Protein AF-0000000081752070 (afdb_homodimer)

Secondary structure (DSSP, 8-state):
---SEEEEEESSSSTTS-EEEEEEEETTTEEEEEEEETTEE---EEE------TTS---EEEEE-SSEEEEEETTEEEEEEE-SS-GGG--EEEEEESS---EEEE-/---SEEEEEESSSSTTS-EEEEEEEETTTEEEEEEEETTEE---EEE------TTS---EEEEE-SSEEEEEETTEEEEEEE-SS-GGG--EEEEEESS---EEEE-

InterPro domains:
  IPR001079 Galectin, carbohydrate recognition domain [PF00337] (4-105)
  IPR001079 Galectin, carbohydrate recognition domain [PS51304] (1-107)
  IPR001079 Galectin, carbohydrate recognition domain [SM00276] (3-107)
  IPR001079 Galectin, carbohydrate recognition domain [SM00908] (1-106)
  IPR001079 Galectin, carbohydrate recognition domain [cd00070] (1-104)
  IPR013320 Concanavalin A-like lectin/glucanase domain superfamily [SSF49899] (2-105)
  IPR044156 Galectin-like [PTHR11346] (6-105)

Organism: Castor canadensis (NCBI:txid51338)

Nearest PDB structures (foldseek):
  6a1y-assembly1_A-2  TM=9.632E-01  e=2.649E-11  Homo sapiens
  5xrm-assembly1_A-2  TM=9.619E-01  e=2.793E-11  Homo sapiens
  5xri-assembly1_A-2  TM=9.613E-01  e=2.793E-11  Homo sapiens
  6ljp-assembly1_A  TM=9.722E-01  e=4.498E-11  Homo sapiens
  6glx-assembly1_A  TM=9.547E-01  e=2.945E-11  Homo sapiens

Foldseek 3Di:
DDFQKWKFFALDPDPQGWTQWIWTHDAQAKIWIWTGDPNRTDDIDIDRPHPDDPPDDKDWDWDDDPFWIWIAIRNHTDDIGGGPDGSVSGDDMDMDGPDDDPDDDDD/DDFQKWKFFFLDPDPQGWTQWIWTDDAQAKIKIWTGDPNRTDDIDIDRPHPDDPPDDKDWDWDDDPFWIWIAIRNHTDDIGGGPDGSVSGDDMDMDGPDDDPDDDDD

Structure (mmCIF, N/CA/C/O backbone):
data_AF-0000000081752070-model_v1
#
loop_
_entity.id
_entity.type
_entity.pdbx_description
1 polymer Galectin
#
loop_
_atom_site.group_PDB
_atom_site.id
_atom_site.type_symbol
_atom_site.label_atom_id
_atom_site.label_alt_id
_atom_site.label_comp_id
_atom_site.label_asym_id
_atom_site.label_entity_id
_atom_site.label_seq_id
_atom_site.pdbx_PDB_ins_code
_atom_site.Cartn_x
_atom_site.Cartn_y
_atom_site.Cartn_z
_atom_site.occupancy
_atom_site.B_iso_or_equiv
_atom_site.auth_seq_id
_atom_site.auth_comp_id
_atom_site.auth_asym_id
_atom_site.auth_atom_id
_atom_site.pdbx_PDB_model_num
ATOM 1 N N . ASN A 1 1 ? -16.672 8.711 14.359 1 64.62 1 ASN A N 1
ATOM 2 C CA . ASN A 1 1 ? -16.75 8.305 12.961 1 64.62 1 ASN A CA 1
ATOM 3 C C . ASN A 1 1 ? -15.43 7.711 12.477 1 64.62 1 ASN A C 1
ATOM 5 O O . ASN A 1 1 ? -14.352 8.242 12.773 1 64.62 1 ASN A O 1
ATOM 9 N N . ASP A 1 2 ? -15.477 6.457 12.07 1 82.44 2 ASP A N 1
ATOM 10 C CA . ASP A 1 2 ? -14.312 5.691 11.648 1 82.44 2 ASP A CA 1
ATOM 11 C C . ASP A 1 2 ? -13.719 6.25 10.359 1 82.44 2 ASP A C 1
ATOM 13 O O . ASP A 1 2 ? -14.445 6.801 9.523 1 82.44 2 ASP A O 1
ATOM 17 N N . PRO A 1 3 ? -12.422 6.332 10.273 1 87.38 3 PRO A N 1
ATOM 18 C CA . PRO A 1 3 ? -11.805 6.801 9.031 1 87.38 3 PRO A CA 1
ATOM 19 C C . PRO A 1 3 ? -12.133 5.906 7.836 1 87.38 3 PRO A C 1
ATOM 21 O O . PRO A 1 3 ? -12.352 4.703 8.008 1 87.38 3 PRO A O 1
ATOM 24 N N . GLU A 1 4 ? -12.289 6.547 6.668 1 88.38 4 GLU A N 1
ATOM 25 C CA . GLU A 1 4 ? -12.531 5.781 5.449 1 88.38 4 GLU A CA 1
ATOM 26 C C . GLU A 1 4 ? -11.227 5.32 4.816 1 88.38 4 GLU A C 1
ATOM 28 O O . GLU A 1 4 ? -11.203 4.359 4.047 1 88.38 4 GLU A O 1
ATOM 33 N N . LEU A 1 5 ? -10.148 5.984 5.242 1 91.69 5 LEU A N 1
ATOM 34 C CA . LEU A 1 5 ? -8.844 5.656 4.676 1 91.69 5 LEU A CA 1
ATOM 35 C C . LEU A 1 5 ? -7.723 5.996 5.652 1 91.69 5 LEU A C 1
ATOM 37 O O . LEU A 1 5 ? -7.75 7.047 6.293 1 91.69 5 LEU A O 1
ATOM 41 N N . GLN A 1 6 ? -6.75 5.113 5.738 1 93.69 6 GLN A N 1
ATOM 42 C CA . GLN A 1 6 ? -5.555 5.355 6.543 1 93.69 6 GLN A CA 1
ATOM 43 C C . GLN A 1 6 ? -4.312 4.777 5.871 1 93.69 6 GLN A C 1
ATOM 45 O O . GLN A 1 6 ? -4.344 3.66 5.352 1 93.69 6 GLN A O 1
ATOM 50 N N . VAL A 1 7 ? -3.303 5.551 5.785 1 94.5 7 VAL A N 1
ATOM 51 C CA . VAL A 1 7 ? -2.016 5.109 5.262 1 94.5 7 VAL A CA 1
ATOM 52 C C . VAL A 1 7 ? -0.923 5.348 6.305 1 94.5 7 VAL A C 1
ATOM 54 O O . VAL A 1 7 ? -0.758 6.469 6.793 1 94.5 7 VAL A O 1
ATOM 57 N N . ASP A 1 8 ? -0.178 4.25 6.605 1 95.25 8 ASP A N 1
ATOM 58 C CA . ASP A 1 8 ? 0.9 4.375 7.582 1 95.25 8 ASP A CA 1
ATOM 59 C C . ASP A 1 8 ? 2.236 3.938 6.98 1 95.25 8 ASP A C 1
ATOM 61 O O . ASP A 1 8 ? 2.336 2.857 6.395 1 95.25 8 ASP A O 1
ATOM 65 N N . PHE A 1 9 ? 3.232 4.812 7.078 1 95.44 9 PHE A N 1
ATOM 66 C CA . PHE A 1 9 ? 4.609 4.48 6.73 1 95.44 9 PHE A CA 1
ATOM 67 C C . PHE A 1 9 ? 5.395 4.062 7.965 1 95.44 9 PHE A C 1
ATOM 69 O O . PHE A 1 9 ? 5.859 4.91 8.734 1 95.44 9 PHE A O 1
ATOM 76 N N . HIS A 1 10 ? 5.625 2.768 8.094 1 95 10 HIS A N 1
ATOM 77 C CA . HIS A 1 10 ? 6.277 2.203 9.266 1 95 10 HIS A CA 1
ATOM 78 C C . HIS A 1 10 ? 7.789 2.111 9.07 1 95 10 HIS A C 1
ATOM 80 O O . HIS A 1 10 ? 8.258 1.772 7.98 1 95 10 HIS A O 1
ATOM 86 N N . ILE A 1 11 ? 8.562 2.303 10.172 1 93.69 11 ILE A N 1
ATOM 87 C CA . ILE A 1 11 ? 10.016 2.301 10.062 1 93.69 11 ILE A CA 1
ATOM 88 C C . ILE A 1 11 ? 10.539 0.875 10.219 1 93.69 11 ILE A C 1
ATOM 90 O O . ILE A 1 11 ? 11.742 0.63 10.078 1 93.69 11 ILE A O 1
ATOM 94 N N . SER A 1 12 ? 9.648 -0.084 10.523 1 89.81 12 SER A N 1
ATOM 95 C CA . SER A 1 12 ? 9.922 -1.518 10.531 1 89.81 12 SER A CA 1
ATOM 96 C C . SER A 1 12 ? 8.711 -2.314 10.055 1 89.81 12 SER A C 1
ATOM 98 O O . SER A 1 12 ? 7.613 -1.77 9.938 1 89.81 12 SER A O 1
ATOM 100 N N . PRO A 1 13 ? 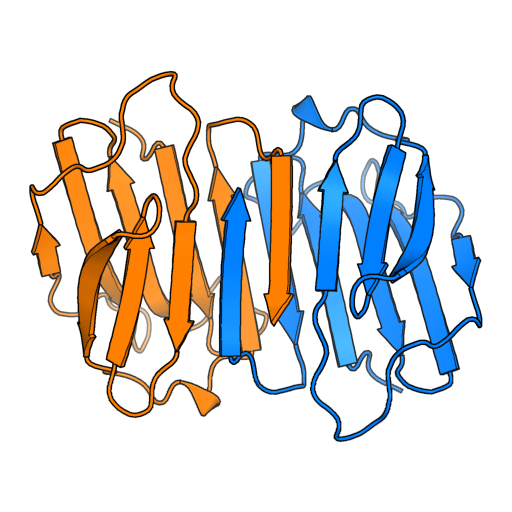8.883 -3.572 9.75 1 85.69 13 PRO A N 1
ATOM 101 C CA . PRO A 1 13 ? 7.762 -4.395 9.289 1 85.69 13 PRO A CA 1
ATOM 102 C C . PRO A 1 13 ? 6.758 -4.695 10.398 1 85.69 13 PRO A C 1
ATOM 104 O O . PRO A 1 13 ? 5.727 -5.324 10.148 1 85.69 13 PRO A O 1
ATOM 107 N N . ASP A 1 14 ? 7 -4.156 11.562 1 86.31 14 ASP A N 1
ATOM 108 C CA . ASP A 1 14 ? 6.109 -4.34 12.703 1 86.31 14 ASP A CA 1
ATOM 109 C C . ASP A 1 14 ? 5.082 -3.215 12.789 1 86.31 14 ASP A C 1
ATOM 111 O O . ASP A 1 14 ? 5.438 -2.035 12.742 1 86.31 14 ASP A O 1
ATOM 115 N N . GLU A 1 15 ? 3.805 -3.605 12.906 1 83.44 15 GLU A N 1
ATOM 116 C CA . GLU A 1 15 ? 2.738 -2.609 12.961 1 83.44 15 GLU A CA 1
ATOM 117 C C . GLU A 1 15 ? 2.848 -1.75 14.211 1 83.44 15 GLU A C 1
ATOM 119 O O . GLU A 1 15 ? 2.27 -0.664 14.281 1 83.44 15 GLU A O 1
ATOM 124 N N . LYS A 1 16 ? 3.562 -2.26 15.172 1 88.38 16 LYS A N 1
ATOM 125 C CA . LYS A 1 16 ? 3.705 -1.519 16.422 1 88.38 16 LYS A CA 1
ATOM 126 C C . LYS A 1 16 ? 4.887 -0.553 16.359 1 88.38 16 LYS A C 1
ATOM 128 O O . LYS A 1 16 ? 5.117 0.219 17.297 1 88.38 16 LYS A O 1
ATOM 133 N N . SER A 1 17 ? 5.535 -0.635 15.234 1 92.88 17 SER A N 1
ATOM 134 C CA . SER A 1 17 ? 6.715 0.213 15.102 1 92.88 17 SER A CA 1
ATOM 135 C C . SER A 1 17 ? 6.328 1.685 14.992 1 92.88 17 SER A C 1
ATOM 137 O O . SER A 1 17 ? 5.145 2.016 14.914 1 92.88 17 SER A O 1
ATOM 139 N N . ASP A 1 18 ? 7.348 2.518 15.109 1 96.88 18 ASP A N 1
ATOM 140 C CA . ASP A 1 18 ? 7.141 3.943 14.883 1 96.88 18 ASP A CA 1
ATOM 141 C C . ASP A 1 18 ? 6.637 4.203 13.461 1 96.88 18 ASP A C 1
ATOM 143 O O . ASP A 1 18 ? 6.867 3.396 12.555 1 96.88 18 ASP A O 1
ATOM 147 N N . ILE A 1 19 ? 5.848 5.254 13.344 1 97.62 19 ILE A N 1
ATOM 148 C CA . ILE A 1 19 ? 5.234 5.652 12.086 1 97.62 19 ILE A CA 1
ATOM 149 C C . ILE A 1 19 ? 5.801 7 11.641 1 97.62 19 ILE A C 1
ATOM 151 O O . ILE A 1 19 ? 5.625 8.008 12.328 1 97.62 19 ILE A O 1
ATOM 155 N N . ALA A 1 20 ? 6.508 7 10.508 1 97.12 20 ALA A N 1
ATOM 156 C CA . ALA A 1 20 ? 7.117 8.219 9.984 1 97.12 20 ALA A CA 1
ATOM 157 C C . ALA A 1 20 ? 6.059 9.172 9.43 1 97.12 20 ALA A C 1
ATOM 159 O O . ALA A 1 20 ? 6.156 10.391 9.602 1 97.12 20 ALA A O 1
ATOM 160 N N . PHE A 1 21 ? 5.059 8.602 8.836 1 97.69 21 PHE A N 1
ATOM 161 C CA . PHE A 1 21 ? 3.971 9.383 8.25 1 97.69 21 PHE A CA 1
ATOM 162 C C . PHE A 1 21 ? 2.643 8.648 8.398 1 97.69 21 PHE A C 1
ATOM 164 O O . PHE A 1 21 ? 2.502 7.508 7.949 1 97.69 21 PHE A O 1
ATOM 171 N N . HIS A 1 22 ? 1.771 9.227 9.148 1 97.62 22 HIS A N 1
ATOM 172 C CA . HIS A 1 22 ? 0.398 8.781 9.359 1 97.62 22 HIS A CA 1
ATOM 173 C C . HIS A 1 22 ? -0.593 9.672 8.625 1 97.62 22 HIS A C 1
ATOM 175 O O . HIS A 1 22 ? -0.63 10.883 8.852 1 97.62 22 HIS A O 1
ATOM 181 N N . PHE A 1 23 ? -1.372 9.141 7.734 1 97.12 23 PHE A N 1
ATOM 182 C CA . PHE A 1 23 ? -2.352 9.859 6.926 1 97.12 23 PHE A CA 1
ATOM 183 C C . PHE A 1 23 ? -3.732 9.227 7.066 1 97.12 23 PHE A C 1
ATOM 185 O O . PHE A 1 23 ? -3.945 8.086 6.648 1 97.12 23 PHE A O 1
ATOM 192 N N . ARG A 1 24 ? -4.641 9.977 7.668 1 95.75 24 ARG A N 1
ATOM 193 C CA . ARG A 1 24 ? -5.988 9.484 7.926 1 95.75 24 ARG A CA 1
ATOM 194 C C . ARG A 1 24 ? -7.039 10.43 7.355 1 95.75 24 ARG A C 1
ATOM 196 O O . ARG A 1 24 ? -6.949 11.648 7.547 1 95.75 24 ARG A O 1
ATOM 203 N N . VAL A 1 25 ? -8.008 9.82 6.723 1 94.38 25 VAL A N 1
ATOM 204 C CA . VAL A 1 25 ? -9.023 10.625 6.051 1 94.38 25 VAL A CA 1
ATOM 205 C C . VAL A 1 25 ? -10.406 10.273 6.59 1 94.38 25 VAL A C 1
ATOM 207 O O . VAL A 1 25 ? -10.789 9.102 6.609 1 94.38 25 VAL A O 1
ATOM 210 N N . TYR A 1 26 ? -11.07 11.234 7.07 1 92.94 26 TYR A N 1
ATOM 211 C CA . TYR A 1 26 ? -12.508 11.195 7.352 1 92.94 26 TYR A CA 1
ATOM 212 C C . TYR A 1 26 ? -13.297 11.914 6.262 1 92.94 26 TYR A C 1
ATOM 214 O O . TYR A 1 26 ? -13.375 13.141 6.25 1 92.94 26 TYR A O 1
ATOM 222 N N . PHE A 1 27 ? -13.75 11.125 5.348 1 89.12 27 PHE A N 1
ATOM 223 C CA . PHE A 1 27 ? -14.383 11.703 4.168 1 89.12 27 PHE A CA 1
ATOM 224 C C . PHE A 1 27 ? -15.43 12.734 4.562 1 89.12 27 PHE A C 1
ATOM 226 O O . PHE A 1 27 ? -16.266 12.477 5.43 1 89.12 27 PHE A O 1
ATOM 233 N N . GLY A 1 28 ? -15.391 13.852 3.91 1 88 28 GLY A N 1
ATOM 234 C CA . GLY A 1 28 ? -16.344 14.938 4.125 1 88 28 GLY A CA 1
ATOM 235 C C . GLY A 1 28 ? -16.062 15.734 5.387 1 88 28 GLY A C 1
ATOM 236 O O . GLY A 1 28 ? -16.734 16.734 5.652 1 88 28 GLY A O 1
ATOM 237 N N . ARG A 1 29 ? -15.062 15.375 6.18 1 92.31 29 ARG A N 1
ATOM 238 C CA . ARG A 1 29 ? -14.859 16.031 7.465 1 92.31 29 ARG A CA 1
ATOM 239 C C . ARG A 1 29 ? -13.445 16.594 7.578 1 92.31 29 ARG A C 1
ATOM 241 O O . ARG A 1 29 ? -13.242 17.797 7.516 1 92.31 29 ARG A O 1
ATOM 248 N N . LEU A 1 30 ? -12.43 15.641 7.594 1 94.62 30 LEU A N 1
ATOM 249 C CA . LEU A 1 30 ? -11.078 16.188 7.766 1 94.62 30 LEU A CA 1
ATOM 250 C C . LEU A 1 30 ? -10.031 15.133 7.414 1 94.62 30 LEU A C 1
ATOM 252 O O . LEU A 1 30 ? -10.344 13.945 7.289 1 94.62 30 LEU A O 1
ATOM 256 N N . VAL A 1 31 ? -8.836 15.641 7.211 1 95.94 31 VAL A N 1
ATOM 257 C CA . VAL A 1 31 ? -7.629 14.836 7.059 1 95.94 31 VAL A CA 1
ATOM 258 C C . VAL A 1 31 ? -6.699 15.078 8.242 1 95.94 31 VAL A C 1
ATOM 260 O O . VAL A 1 31 ? -6.523 16.219 8.688 1 95.94 31 VAL A O 1
ATOM 263 N N . VAL A 1 32 ? -6.16 13.961 8.773 1 97.56 32 VAL A N 1
ATOM 264 C CA . VAL A 1 32 ? -5.234 14.047 9.891 1 97.56 32 VAL A CA 1
ATOM 265 C C . VAL A 1 32 ? -3.875 13.484 9.484 1 97.56 32 VAL A C 1
ATOM 267 O O . VAL A 1 32 ? -3.795 12.391 8.922 1 97.56 32 VAL A O 1
ATOM 270 N N . MET A 1 33 ? -2.807 14.273 9.672 1 98.25 33 MET A N 1
ATOM 271 C CA . MET A 1 33 ? -1.433 13.828 9.453 1 98.25 33 MET A CA 1
ATOM 272 C C . MET A 1 33 ? -0.618 13.93 10.742 1 98.25 33 MET A C 1
ATOM 274 O O . MET A 1 33 ? -0.798 14.859 11.523 1 98.25 33 MET A O 1
ATOM 278 N N . ASN A 1 34 ? 0.219 12.914 10.93 1 98.62 34 ASN A N 1
ATOM 279 C CA . ASN A 1 34 ? 0.992 12.891 12.164 1 98.62 34 ASN A CA 1
ATOM 280 C C . ASN A 1 34 ? 2.17 11.93 12.07 1 98.62 34 ASN A C 1
ATOM 282 O O . ASN A 1 34 ? 2.381 11.297 11.031 1 98.62 34 ASN A O 1
ATOM 286 N N . THR A 1 35 ? 3 11.898 13.047 1 98.31 35 THR A N 1
ATOM 287 C CA . THR A 1 35 ? 4.098 10.961 13.25 1 98.31 35 THR A CA 1
ATOM 288 C C . THR A 1 35 ? 4.012 10.305 14.625 1 98.31 35 THR A C 1
ATOM 290 O O . THR A 1 35 ? 3.65 10.961 15.602 1 98.31 35 THR A O 1
ATOM 293 N N . ARG A 1 36 ? 4.223 9.055 14.633 1 98.31 36 ARG A N 1
ATOM 294 C CA . ARG A 1 36 ? 4.336 8.359 15.914 1 98.31 36 ARG A CA 1
ATOM 295 C C . ARG A 1 36 ? 5.785 7.98 16.203 1 98.31 36 ARG A C 1
ATOM 297 O O . ARG A 1 36 ? 6.402 7.234 15.438 1 98.31 36 ARG A O 1
ATOM 304 N N . GLN A 1 37 ? 6.293 8.516 17.25 1 96.56 37 GLN A N 1
ATOM 305 C CA . GLN A 1 37 ? 7.668 8.25 17.672 1 96.56 37 GLN A CA 1
ATOM 306 C C . GLN A 1 37 ? 7.73 7.766 19.109 1 96.56 37 GLN A C 1
ATOM 308 O O . GLN A 1 37 ? 7.098 8.352 20 1 96.56 37 GLN A O 1
ATOM 313 N N . SER A 1 38 ? 8.508 6.645 19.25 1 95.44 38 SER A N 1
ATOM 314 C CA . SER A 1 38 ? 8.641 6.035 20.562 1 95.44 38 SER A CA 1
ATOM 315 C C . SER A 1 38 ? 7.281 5.754 21.188 1 95.44 38 SER A C 1
ATOM 317 O O . SER A 1 38 ? 7.051 6.078 22.359 1 95.44 38 SER A O 1
ATOM 319 N N . GLY A 1 39 ? 6.406 5.348 20.359 1 93.44 39 GLY A N 1
ATOM 320 C CA . GLY A 1 39 ? 5.082 4.938 20.797 1 93.44 39 GLY A CA 1
ATOM 321 C C . GLY A 1 39 ? 4.156 6.105 21.078 1 93.44 39 GLY A C 1
ATOM 322 O O . GLY A 1 39 ? 3.049 5.918 21.594 1 93.44 39 GLY A O 1
ATOM 323 N N . LYS A 1 40 ? 4.559 7.312 20.766 1 96.62 40 LYS A N 1
ATOM 324 C CA . LYS A 1 40 ? 3.75 8.492 21.062 1 96.62 40 LYS A CA 1
ATOM 325 C C . LYS A 1 40 ? 3.475 9.289 19.781 1 96.62 40 LYS A C 1
ATOM 327 O O . LYS A 1 40 ? 4.367 9.477 18.953 1 96.62 40 LYS A O 1
ATOM 332 N N . TRP A 1 41 ? 2.219 9.688 19.719 1 97.69 41 TRP A N 1
ATOM 333 C CA . TRP A 1 41 ? 1.867 10.594 18.625 1 97.69 41 TRP A CA 1
ATOM 334 C C . TRP A 1 41 ? 2.441 11.984 18.875 1 97.69 41 TRP A C 1
ATOM 336 O O . TRP A 1 41 ? 2.406 12.484 20.016 1 97.69 41 TRP A O 1
ATOM 346 N N . GLU A 1 42 ? 2.982 12.594 17.812 1 97.75 42 GLU A N 1
ATOM 347 C CA . GLU A 1 42 ? 3.545 13.938 17.90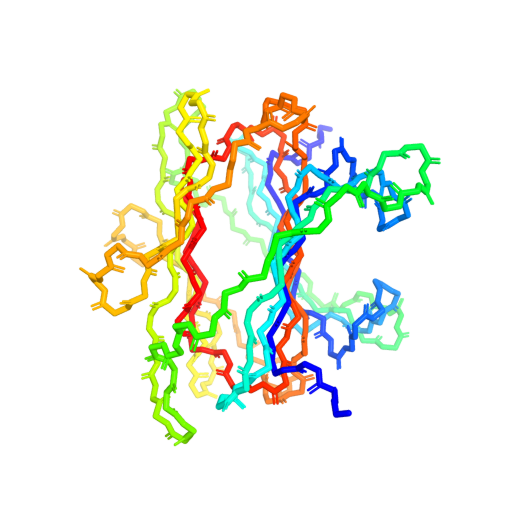6 1 97.75 42 GLU A CA 1
ATOM 348 C C . GLU A 1 42 ? 2.479 15 17.672 1 97.75 42 GLU A C 1
ATOM 350 O O . GLU A 1 42 ? 1.331 14.852 18.094 1 97.75 42 GLU A O 1
ATOM 355 N N . ASN A 1 43 ? 2.887 16.203 17.141 1 97.19 43 ASN A N 1
ATOM 356 C CA . ASN A 1 43 ? 1.908 17.234 16.844 1 97.19 43 ASN A CA 1
ATOM 357 C C . ASN A 1 43 ? 1.136 16.922 15.562 1 97.19 43 ASN A C 1
ATOM 359 O O . ASN A 1 43 ? 1.722 16.844 14.484 1 97.19 43 ASN A O 1
ATOM 363 N N . GLU A 1 44 ? -0.1 16.875 15.766 1 97.31 44 GLU A N 1
ATOM 364 C CA . GLU A 1 44 ? -0.975 16.531 14.648 1 97.31 44 GLU A CA 1
ATOM 365 C C . GLU A 1 44 ? -1.187 17.734 13.727 1 97.31 44 GLU A C 1
ATOM 367 O O . GLU A 1 44 ? -1.279 18.875 14.188 1 97.31 44 GLU A O 1
ATOM 372 N N . VAL A 1 45 ? -1.182 17.469 12.43 1 97.25 45 VAL A N 1
ATOM 373 C CA . VAL A 1 45 ? -1.579 18.438 11.414 1 97.25 45 VAL A CA 1
ATOM 374 C C . VAL A 1 45 ? -2.932 18.047 10.828 1 97.25 45 VAL A C 1
ATOM 376 O O . VAL A 1 45 ? -3.121 16.922 10.383 1 97.25 45 VAL A O 1
ATOM 379 N N . LYS A 1 46 ? -3.869 19.016 10.852 1 96.75 46 LYS A N 1
ATOM 380 C CA . LYS A 1 46 ? -5.203 18.734 10.328 1 96.75 46 LYS A CA 1
ATOM 381 C C . LYS A 1 46 ? -5.527 19.656 9.156 1 96.75 46 LYS A C 1
ATOM 383 O O . LYS A 1 46 ? -5.062 20.797 9.109 1 96.75 46 LYS A O 1
ATOM 388 N N . SER A 1 47 ? -6.172 19.125 8.234 1 95.81 47 SER A N 1
ATOM 389 C CA . SER A 1 47 ? -6.691 19.922 7.129 1 95.81 47 SER A CA 1
ATOM 390 C C . SER A 1 47 ? -8.164 19.609 6.867 1 95.81 47 SER A C 1
ATOM 392 O O . SER A 1 47 ? -8.562 18.453 6.875 1 95.81 47 SER A O 1
ATOM 394 N N . SER A 1 48 ? -8.938 20.672 6.551 1 91.38 48 SER A N 1
ATOM 395 C CA . SER A 1 48 ? -10.344 20.5 6.211 1 91.38 48 SER A CA 1
ATOM 396 C C . SER A 1 48 ? -10.555 20.547 4.699 1 91.38 48 SER A C 1
ATOM 398 O O . SER A 1 48 ? -11.672 20.375 4.219 1 91.38 48 SER A O 1
ATOM 400 N N . THR A 1 49 ? -9.461 20.719 3.994 1 90.44 49 THR A N 1
ATOM 401 C CA . THR A 1 49 ? -9.562 20.562 2.547 1 90.44 49 THR A CA 1
ATOM 402 C C . THR A 1 49 ? -9.875 19.109 2.18 1 90.44 49 THR A C 1
ATOM 404 O O . THR A 1 49 ? -9.094 18.203 2.467 1 90.44 49 THR A O 1
ATOM 407 N N . MET A 1 50 ? -11.07 18.891 1.658 1 89.44 50 MET A N 1
ATOM 408 C CA . MET A 1 50 ? -11.547 17.531 1.438 1 89.44 50 MET A CA 1
ATOM 409 C C . MET A 1 50 ? -11.789 17.266 -0.044 1 89.44 50 MET A C 1
ATOM 411 O O . MET A 1 50 ? -12.938 17.266 -0.498 1 89.44 50 MET A O 1
ATOM 415 N N . PRO A 1 51 ? -10.711 16.875 -0.743 1 90.69 51 PRO A N 1
ATOM 416 C CA . PRO A 1 51 ? -10.859 16.609 -2.176 1 90.69 51 PRO A CA 1
ATOM 417 C C . PRO A 1 51 ? -11.578 15.289 -2.459 1 90.69 51 PRO A C 1
ATOM 419 O O . PRO A 1 51 ? -11.797 14.938 -3.621 1 90.69 51 PRO A O 1
ATOM 422 N N . PHE A 1 52 ? -11.961 14.555 -1.428 1 86.81 52 PHE A N 1
ATOM 423 C CA . PHE A 1 52 ? -12.648 13.273 -1.544 1 86.81 52 PHE A CA 1
ATOM 424 C C . PHE A 1 52 ? -14.164 13.469 -1.574 1 86.81 52 PHE A C 1
ATOM 426 O O . PHE A 1 52 ? -14.695 14.305 -0.846 1 86.81 52 PHE A O 1
ATOM 433 N N . GLU A 1 53 ? -14.742 12.867 -2.566 1 82.12 53 GLU A N 1
ATOM 434 C CA . GLU A 1 53 ? -16.203 12.844 -2.631 1 82.12 53 GLU A CA 1
ATOM 435 C C . GLU A 1 53 ? -16.75 11.445 -2.348 1 82.12 53 GLU A C 1
ATOM 437 O O . GLU A 1 53 ? -16.312 10.469 -2.959 1 82.12 53 GLU A O 1
ATOM 442 N N . ASP A 1 54 ? -17.672 11.461 -1.426 1 76.38 54 ASP A N 1
ATOM 443 C CA . ASP A 1 54 ? -18.266 10.18 -1.052 1 76.38 54 ASP A CA 1
ATOM 444 C C . ASP A 1 54 ? -18.859 9.477 -2.268 1 76.38 54 ASP A C 1
ATOM 446 O O . ASP A 1 54 ? -19.547 10.102 -3.074 1 76.38 54 ASP A O 1
ATOM 450 N N . GLY A 1 55 ? -18.484 8.258 -2.41 1 75.62 55 GLY A N 1
ATOM 451 C CA . GLY A 1 55 ? -19.062 7.449 -3.471 1 75.62 55 GLY A CA 1
ATOM 452 C C . GLY A 1 55 ? -18.344 7.598 -4.797 1 75.62 55 GLY A C 1
ATOM 453 O O . GLY A 1 55 ? -18.672 6.918 -5.77 1 75.62 55 GLY A O 1
ATOM 454 N N . LYS A 1 56 ? -17.422 8.508 -4.891 1 83.44 56 LYS A N 1
ATOM 455 C CA . LYS A 1 56 ? -16.688 8.703 -6.137 1 83.44 56 LYS A CA 1
ATOM 456 C C . LYS A 1 56 ? -15.281 8.125 -6.047 1 83.44 56 LYS A C 1
ATOM 458 O O . LYS A 1 56 ? -14.656 8.164 -4.984 1 83.44 56 LYS A O 1
ATOM 463 N N . PRO A 1 57 ? -14.914 7.578 -7.148 1 83.88 57 PRO A N 1
ATOM 464 C CA . PRO A 1 57 ? -13.523 7.102 -7.164 1 83.88 57 PRO A CA 1
ATOM 465 C C . PRO A 1 57 ? -12.516 8.242 -7.055 1 83.88 57 PRO A C 1
ATOM 467 O O . PRO A 1 57 ? -12.836 9.391 -7.367 1 83.88 57 PRO A O 1
ATOM 470 N N . PHE A 1 58 ? -11.383 7.934 -6.523 1 86 58 PHE A N 1
ATOM 471 C CA . PHE A 1 58 ? -10.289 8.891 -6.438 1 86 58 PHE A CA 1
ATOM 472 C C . PHE A 1 58 ? -8.945 8.203 -6.633 1 86 58 PHE A C 1
ATOM 474 O O . PHE A 1 58 ? -8.844 6.98 -6.496 1 86 58 PHE A O 1
ATOM 481 N N . ASP A 1 59 ? -8.039 9.031 -6.984 1 87.31 59 ASP A N 1
ATOM 482 C CA . ASP A 1 59 ? -6.648 8.609 -7.07 1 87.31 59 ASP A CA 1
ATOM 483 C C . ASP A 1 59 ? -5.797 9.289 -6 1 87.31 59 ASP A C 1
ATOM 485 O O . ASP A 1 59 ? -5.844 10.516 -5.852 1 87.31 59 ASP A O 1
ATOM 489 N N . LEU A 1 60 ? -5.18 8.43 -5.184 1 90.88 60 LEU A N 1
ATOM 490 C CA . LEU A 1 60 ? -4.324 8.961 -4.129 1 90.88 60 LEU A CA 1
ATOM 491 C C . LEU A 1 60 ? -2.861 8.609 -4.387 1 90.88 60 LEU A C 1
ATOM 493 O O . LEU A 1 60 ? -2.529 7.445 -4.609 1 90.88 60 LEU A O 1
ATOM 497 N N . ARG A 1 61 ? -2.021 9.648 -4.414 1 91.94 61 ARG A N 1
ATOM 498 C CA . ARG A 1 61 ? -0.581 9.461 -4.562 1 91.94 61 ARG A CA 1
ATOM 499 C C . ARG A 1 61 ? 0.179 10.156 -3.436 1 91.94 61 ARG A C 1
ATOM 501 O O . ARG A 1 61 ? -0.092 11.32 -3.125 1 91.94 61 ARG A O 1
ATOM 508 N N . ILE A 1 62 ? 1.021 9.422 -2.818 1 94.38 62 ILE A N 1
ATOM 509 C CA . ILE A 1 62 ? 1.905 9.992 -1.812 1 94.38 62 ILE A CA 1
ATOM 510 C C . ILE A 1 62 ? 3.35 9.945 -2.305 1 94.38 62 ILE A C 1
ATOM 512 O O . ILE A 1 62 ? 3.906 8.867 -2.512 1 94.38 62 ILE A O 1
ATOM 516 N N . LEU A 1 63 ? 3.922 11.125 -2.508 1 92.81 63 LEU A N 1
ATOM 517 C CA . LEU A 1 63 ? 5.309 11.258 -2.941 1 92.81 63 LEU A CA 1
ATOM 518 C C . LEU A 1 63 ? 6.234 11.477 -1.749 1 92.81 63 LEU A C 1
ATOM 520 O O . LEU A 1 63 ? 5.949 12.312 -0.884 1 92.81 63 LEU A O 1
ATOM 524 N N . VAL A 1 64 ? 7.25 10.656 -1.711 1 92.94 64 VAL A N 1
ATOM 525 C CA . VAL A 1 64 ? 8.281 10.859 -0.7 1 92.94 64 VAL A CA 1
ATOM 526 C C . VAL A 1 64 ? 9.391 11.742 -1.266 1 92.94 64 VAL A C 1
ATOM 528 O O . VAL A 1 64 ? 10.266 11.266 -1.991 1 92.94 64 VAL A O 1
ATOM 531 N N . LEU A 1 65 ? 9.375 12.992 -0.927 1 92.62 65 LEU A N 1
ATOM 532 C CA . LEU A 1 65 ? 10.367 13.945 -1.414 1 92.62 65 LEU A CA 1
ATOM 533 C C . LEU A 1 65 ? 11.469 14.164 -0.382 1 92.62 65 LEU A C 1
ATOM 535 O O . LEU A 1 65 ? 11.445 13.555 0.689 1 92.62 65 LEU A O 1
ATOM 539 N N . HIS A 1 66 ? 12.453 14.906 -0.742 1 91.75 66 HIS A N 1
ATOM 540 C CA . HIS A 1 66 ? 13.617 15.109 0.117 1 91.75 66 HIS A CA 1
ATOM 541 C C . HIS A 1 66 ? 13.211 15.719 1.455 1 91.75 66 HIS A C 1
ATOM 543 O O . HIS A 1 66 ? 13.719 15.312 2.504 1 91.75 66 HIS A O 1
ATOM 549 N N . ASN A 1 67 ? 12.227 16.625 1.413 1 95.31 67 ASN A N 1
ATOM 550 C CA . ASN A 1 67 ? 11.945 17.375 2.635 1 95.31 67 ASN A CA 1
ATOM 551 C C . ASN A 1 67 ? 10.562 17.047 3.191 1 95.31 67 ASN A C 1
ATOM 553 O O . ASN A 1 67 ? 10.25 17.391 4.332 1 95.31 67 ASN A O 1
ATOM 557 N N . GLU A 1 68 ? 9.773 16.375 2.367 1 97 68 GLU A N 1
ATOM 558 C CA . GLU A 1 68 ? 8.391 16.219 2.803 1 97 68 GLU A CA 1
ATOM 559 C C . GLU A 1 68 ? 7.719 15.047 2.105 1 97 68 GLU A C 1
ATOM 561 O O . GLU A 1 68 ? 8.227 14.539 1.104 1 97 68 GLU A O 1
ATOM 566 N N . TYR A 1 69 ? 6.578 14.633 2.748 1 96.62 69 TYR A N 1
ATOM 567 C CA . TYR A 1 69 ? 5.562 13.891 2.016 1 96.62 69 TYR A CA 1
ATOM 568 C C . TYR A 1 69 ? 4.598 14.836 1.306 1 96.62 69 TYR A C 1
ATOM 570 O O . TYR A 1 69 ? 4.094 15.781 1.908 1 96.62 69 TYR A O 1
ATOM 578 N N . GLN A 1 70 ? 4.418 14.555 0.035 1 96.69 70 GLN A N 1
ATOM 579 C CA . GLN A 1 70 ? 3.4 15.281 -0.719 1 96.69 70 GLN A CA 1
ATOM 580 C C . GLN A 1 70 ? 2.234 14.367 -1.088 1 96.69 70 GLN A C 1
ATOM 582 O O . GLN A 1 70 ? 2.439 13.266 -1.603 1 96.69 70 GLN A O 1
ATOM 587 N N . VAL A 1 71 ? 1.001 14.867 -0.717 1 96.69 71 VAL A N 1
ATOM 588 C CA . VAL A 1 71 ? -0.191 14.078 -1.001 1 96.69 71 VAL A CA 1
ATOM 589 C C . VAL A 1 71 ? -0.954 14.688 -2.172 1 96.69 71 VAL A C 1
ATOM 591 O O . VAL A 1 71 ? -1.365 15.852 -2.113 1 96.69 71 VAL A O 1
ATOM 594 N N . ILE A 1 72 ? -1.071 13.883 -3.219 1 95.44 72 ILE A N 1
ATOM 595 C CA . ILE A 1 72 ? -1.769 14.289 -4.438 1 95.44 72 ILE A CA 1
ATOM 596 C C . ILE A 1 72 ? -3.062 13.484 -4.578 1 95.44 72 ILE A C 1
ATOM 598 O O . ILE A 1 72 ? -3.053 12.258 -4.492 1 95.44 72 ILE A O 1
ATOM 602 N N . VAL A 1 73 ? -4.18 14.211 -4.68 1 93.88 73 VAL A N 1
ATOM 603 C CA . VAL A 1 73 ? -5.477 13.57 -4.859 1 93.88 73 VAL A CA 1
ATOM 604 C C . VAL A 1 73 ? -6.105 14.031 -6.172 1 93.88 73 VAL A C 1
ATOM 606 O O . VAL A 1 73 ? -6.25 15.234 -6.41 1 93.88 73 VAL A O 1
ATOM 609 N N . ASN A 1 74 ? -6.422 13.07 -7.039 1 91.25 74 ASN A N 1
ATOM 610 C CA . ASN A 1 74 ? -6.992 13.375 -8.344 1 91.25 74 ASN A CA 1
ATOM 611 C C . ASN A 1 74 ? -6.133 14.375 -9.117 1 91.25 74 ASN A C 1
ATOM 613 O O . ASN A 1 74 ? -6.637 15.367 -9.633 1 91.25 74 ASN A O 1
ATOM 617 N N . ARG A 1 75 ? -4.863 14.203 -9.023 1 91 75 ARG A N 1
ATOM 618 C CA . ARG A 1 75 ? -3.865 14.938 -9.797 1 91 75 ARG A CA 1
ATOM 619 C C . ARG A 1 75 ? -3.697 16.359 -9.266 1 91 75 ARG A C 1
ATOM 621 O O . ARG A 1 75 ? -3.096 17.203 -9.93 1 91 75 ARG A O 1
ATOM 628 N N . GLN A 1 76 ? -4.176 16.578 -8.102 1 93.81 76 GLN A N 1
ATOM 629 C CA . GLN A 1 76 ? -4.004 17.891 -7.477 1 93.81 76 GLN A CA 1
ATOM 630 C C . GLN A 1 76 ? -3.193 17.781 -6.188 1 93.81 76 GLN A C 1
ATOM 632 O O . GLN A 1 76 ? -3.447 16.891 -5.363 1 93.81 76 GLN A O 1
ATOM 637 N N . TYR A 1 77 ? -2.236 18.719 -6.055 1 95.12 77 TYR A N 1
ATOM 638 C CA . TYR A 1 77 ? -1.481 18.828 -4.809 1 95.12 77 TYR A CA 1
ATOM 639 C C . TYR A 1 77 ? -2.379 19.281 -3.664 1 95.12 77 TYR A C 1
ATOM 641 O O . TYR A 1 77 ? -2.945 20.375 -3.705 1 95.12 77 TYR A O 1
ATOM 649 N N . CYS A 1 78 ? -2.502 18.453 -2.594 1 96.62 78 CYS A N 1
ATOM 650 C CA . CYS A 1 78 ? -3.5 18.75 -1.575 1 96.62 78 CYS A CA 1
ATOM 651 C C . CYS A 1 78 ? -2.842 18.969 -0.218 1 96.62 78 CYS A C 1
ATOM 653 O O . CYS A 1 78 ? -3.172 19.938 0.486 1 96.62 78 CYS A O 1
ATOM 655 N N . TYR A 1 79 ? -1.947 18 0.171 1 96.94 79 TYR A N 1
ATOM 656 C CA . TYR A 1 79 ? -1.369 18.109 1.507 1 96.94 79 TYR A CA 1
ATOM 657 C C . TYR A 1 79 ? 0.145 17.938 1.46 1 96.94 79 TYR A C 1
ATOM 659 O O . TYR A 1 79 ? 0.676 17.297 0.554 1 96.94 79 TYR A O 1
ATOM 6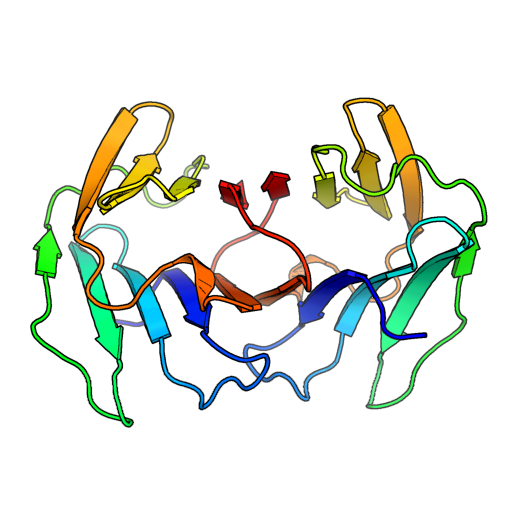67 N N . SER A 1 80 ? 0.757 18.547 2.379 1 96.75 80 SER A N 1
ATOM 668 C CA . SER A 1 80 ? 2.193 18.422 2.609 1 96.75 80 SER A CA 1
ATOM 669 C C . SER A 1 80 ? 2.496 18.156 4.082 1 96.75 80 SER A C 1
ATOM 671 O O . SER A 1 80 ? 1.841 18.719 4.965 1 96.75 80 SER A O 1
ATOM 673 N N . PHE A 1 81 ? 3.484 17.328 4.336 1 98.06 81 PHE A N 1
ATOM 674 C CA . PHE A 1 81 ? 3.885 16.984 5.695 1 98.06 81 PHE A CA 1
ATOM 675 C C . PHE A 1 81 ? 5.398 16.859 5.801 1 98.06 81 PHE A C 1
ATOM 677 O O . PHE A 1 81 ? 5.996 15.945 5.238 1 98.06 81 PHE A O 1
ATOM 684 N N . ALA A 1 82 ? 6.016 17.781 6.531 1 97.81 82 ALA A N 1
ATOM 685 C CA . ALA A 1 82 ? 7.469 17.75 6.691 1 97.81 82 ALA A CA 1
ATOM 686 C C . ALA A 1 82 ? 7.922 16.484 7.41 1 97.81 82 ALA A C 1
ATOM 688 O O . ALA A 1 82 ? 7.281 16.047 8.367 1 97.81 82 ALA A O 1
ATOM 689 N N . HIS A 1 83 ? 9.07 15.969 6.895 1 97.25 83 HIS A N 1
ATOM 690 C CA . HIS A 1 83 ? 9.586 14.773 7.547 1 97.25 83 HIS A CA 1
ATOM 691 C C . HIS A 1 83 ? 9.969 15.055 9 1 97.25 83 HIS A C 1
ATOM 693 O O . HIS A 1 83 ? 10.719 16 9.273 1 97.25 83 HIS A O 1
ATOM 699 N N . ARG A 1 84 ? 9.461 14.25 9.898 1 97.56 84 ARG A N 1
ATOM 700 C CA . ARG A 1 84 ? 9.891 14.289 11.297 1 97.56 84 ARG A CA 1
ATOM 701 C C . ARG A 1 84 ? 10.828 13.125 11.609 1 97.56 84 ARG A C 1
ATOM 703 O O . ARG A 1 84 ? 11.578 13.172 12.586 1 97.56 84 ARG A O 1
ATOM 710 N N . ILE A 1 85 ? 10.672 12.086 10.867 1 95.88 85 ILE A N 1
ATOM 711 C CA . ILE A 1 85 ? 11.57 10.938 10.812 1 95.88 85 ILE A CA 1
ATOM 712 C C . ILE A 1 85 ? 12.117 10.773 9.391 1 95.88 85 ILE A C 1
ATOM 714 O O . ILE A 1 85 ? 11.383 10.945 8.414 1 95.88 85 ILE A O 1
ATOM 718 N N . GLN A 1 86 ? 13.367 10.422 9.281 1 93.19 86 GLN A N 1
ATOM 719 C CA . GLN A 1 86 ? 13.953 10.242 7.961 1 93.19 86 GLN A CA 1
ATOM 720 C C . GLN A 1 86 ? 13.188 9.195 7.16 1 93.19 86 GLN A C 1
ATOM 722 O O . GLN A 1 86 ? 13 8.07 7.625 1 93.19 86 GLN A O 1
ATOM 727 N N . PRO A 1 87 ? 12.758 9.594 5.926 1 91.06 87 PRO A N 1
ATOM 728 C CA . PRO A 1 87 ? 11.961 8.656 5.129 1 91.06 87 PRO A CA 1
ATOM 729 C C . PRO A 1 87 ? 12.727 7.398 4.75 1 91.06 87 PRO A C 1
ATOM 731 O O . PRO A 1 87 ? 12.117 6.363 4.457 1 91.06 87 PRO A O 1
ATOM 734 N N . SER A 1 88 ? 14.078 7.441 4.742 1 88.5 88 SER A N 1
ATOM 735 C CA . SER A 1 88 ? 14.898 6.281 4.418 1 88.5 88 SER A CA 1
ATOM 736 C C . SER A 1 88 ? 14.734 5.176 5.453 1 88.5 88 SER A C 1
ATOM 738 O O . SER A 1 88 ? 15.133 4.031 5.219 1 88.5 88 SER A O 1
ATOM 740 N N . SER A 1 89 ? 14.125 5.543 6.594 1 90.12 89 SER A N 1
ATOM 741 C CA . SER A 1 89 ? 13.93 4.566 7.66 1 90.12 89 SER A CA 1
ATOM 742 C C . SER A 1 89 ? 12.672 3.736 7.422 1 90.12 89 SER A C 1
ATOM 744 O O . SER A 1 89 ? 12.453 2.725 8.094 1 90.12 89 SER A O 1
ATOM 746 N N . VAL A 1 90 ? 11.859 4.133 6.473 1 91.94 90 VAL A N 1
ATOM 747 C CA . VAL A 1 90 ? 10.578 3.477 6.246 1 91.94 90 VAL A CA 1
ATOM 748 C C . VAL A 1 90 ? 10.797 2.125 5.574 1 91.94 90 VAL A C 1
ATOM 750 O O . VAL A 1 90 ? 11.508 2.033 4.566 1 91.94 90 VAL A O 1
ATOM 753 N N . GLN A 1 91 ? 10.156 1.071 6.113 1 90.25 91 GLN A N 1
ATOM 754 C CA . GLN A 1 91 ? 10.352 -0.27 5.574 1 90.25 91 GLN A CA 1
ATOM 755 C C . GLN A 1 91 ? 9.023 -0.906 5.176 1 90.25 91 GLN A C 1
ATOM 757 O O . GLN A 1 91 ? 9 -1.899 4.449 1 90.25 91 GLN A O 1
ATOM 762 N N . MET A 1 92 ? 7.965 -0.269 5.703 1 91.69 92 MET A N 1
ATOM 763 C CA . MET A 1 92 ? 6.668 -0.882 5.426 1 91.69 92 MET A CA 1
ATOM 764 C C . MET A 1 92 ? 5.582 0.18 5.289 1 91.69 92 MET A C 1
ATOM 766 O O . MET A 1 92 ? 5.559 1.149 6.051 1 91.69 92 MET A O 1
ATOM 770 N N . VAL A 1 93 ? 4.723 0.008 4.273 1 92.69 93 VAL A N 1
ATOM 771 C CA . VAL A 1 93 ? 3.539 0.844 4.105 1 92.69 93 VAL A CA 1
ATOM 772 C C . VAL A 1 93 ? 2.281 0.008 4.32 1 92.69 93 VAL A C 1
ATOM 774 O O . VAL A 1 93 ? 2.174 -1.108 3.809 1 92.69 93 VAL A O 1
ATOM 777 N N . GLN A 1 94 ? 1.409 0.523 5.141 1 93.06 94 GLN A N 1
ATOM 778 C CA . GLN A 1 94 ? 0.113 -0.106 5.371 1 93.06 94 GLN A CA 1
ATOM 779 C C . GLN A 1 94 ? -1.027 0.804 4.922 1 93.06 94 GLN A C 1
ATOM 781 O O . GLN A 1 94 ? -1.044 1.992 5.25 1 93.06 94 GLN A O 1
ATOM 786 N N . VAL A 1 95 ? -1.943 0.26 4.152 1 92.19 95 VAL A N 1
ATOM 787 C CA . VAL A 1 95 ? -3.127 0.994 3.713 1 92.19 95 VAL A CA 1
ATOM 788 C C . VAL A 1 95 ? -4.387 0.277 4.191 1 92.19 95 VAL A C 1
ATOM 790 O O . VAL A 1 95 ? -4.602 -0.895 3.873 1 92.19 95 VAL A O 1
ATOM 793 N N . TRP A 1 96 ? -5.059 0.981 5.016 1 89.31 96 TRP A N 1
ATOM 794 C CA . TRP A 1 96 ? -6.367 0.494 5.43 1 89.31 96 TRP A CA 1
ATOM 795 C C . TRP A 1 96 ? -7.48 1.257 4.723 1 89.31 96 TRP A C 1
ATOM 797 O O . TRP A 1 96 ? -7.438 2.486 4.625 1 89.31 96 TRP A O 1
ATOM 807 N N . ARG A 1 97 ? -8.391 0.492 4.148 1 82.56 97 ARG A N 1
ATOM 808 C CA . ARG A 1 97 ? -9.523 1.131 3.479 1 82.56 97 ARG A CA 1
ATOM 809 C C . ARG A 1 97 ? -10.844 0.549 3.963 1 82.56 97 ARG A C 1
ATOM 811 O O . ARG A 1 97 ? -10.984 -0.669 4.086 1 82.56 97 ARG A O 1
ATOM 818 N N . ASP A 1 98 ? -11.711 1.417 4.184 1 77.62 98 ASP A N 1
ATOM 819 C CA . ASP A 1 98 ? -13.086 1.001 4.406 1 77.62 98 ASP A CA 1
ATOM 820 C C . ASP A 1 98 ? -13.883 1.002 3.102 1 77.62 98 ASP A C 1
ATOM 822 O O . ASP A 1 98 ? -15.039 0.577 3.07 1 77.62 98 ASP A O 1
ATOM 826 N N . ILE A 1 99 ? -13.125 1.386 1.995 1 70.19 99 ILE A N 1
ATOM 827 C CA . ILE A 1 99 ? -13.734 1.449 0.671 1 70.19 99 ILE A CA 1
ATOM 828 C C . ILE A 1 99 ? -13.031 0.466 -0.265 1 70.19 99 ILE A C 1
ATOM 830 O O . ILE A 1 99 ? -12.008 -0.117 0.091 1 70.19 99 ILE A O 1
ATOM 834 N N . ARG A 1 100 ? -13.633 0.343 -1.45 1 70.19 100 ARG A N 1
ATOM 835 C CA . ARG A 1 100 ? -13.125 -0.629 -2.414 1 70.19 100 ARG A CA 1
ATOM 836 C C . ARG A 1 100 ? -11.828 -0.146 -3.049 1 70.19 100 ARG A C 1
ATOM 838 O O . ARG A 1 100 ? -11.719 1.017 -3.445 1 70.19 100 ARG A O 1
ATOM 845 N N . LEU A 1 101 ? -10.766 -1.102 -3.041 1 70.88 101 LEU A N 1
ATOM 846 C CA . LEU A 1 101 ? -9.469 -0.85 -3.66 1 70.88 101 LEU A CA 1
ATOM 847 C C . LEU A 1 101 ? -9.438 -1.384 -5.09 1 70.88 101 LEU A C 1
ATOM 849 O O . LEU A 1 101 ? -9.75 -2.553 -5.328 1 70.88 101 LEU A O 1
ATOM 853 N N . THR A 1 102 ? -9.148 -0.535 -6.117 1 73 102 THR A N 1
ATOM 854 C CA . THR A 1 102 ? -9.109 -0.981 -7.508 1 73 102 THR A CA 1
ATOM 855 C C . THR A 1 102 ? -7.68 -1.304 -7.934 1 73 102 THR A C 1
ATOM 857 O O . THR A 1 102 ? -7.461 -2.191 -8.758 1 73 102 THR A O 1
ATOM 860 N N . SER A 1 103 ? -6.711 -0.585 -7.293 1 77.44 103 SER A N 1
ATOM 861 C CA . SER A 1 103 ? -5.324 -0.861 -7.66 1 77.44 103 SER A CA 1
ATOM 862 C C . SER A 1 103 ? -4.355 -0.291 -6.633 1 77.44 103 SER A C 1
ATOM 864 O O . SER A 1 103 ? -4.711 0.609 -5.867 1 77.44 103 SER A O 1
ATOM 866 N N . VAL A 1 104 ? -3.197 -0.925 -6.57 1 77 104 VAL A N 1
ATOM 867 C CA . VAL A 1 104 ? -2.088 -0.39 -5.789 1 77 104 VAL A CA 1
ATOM 868 C C . VAL A 1 104 ? -0.851 -0.256 -6.672 1 77 104 VAL A C 1
ATOM 870 O O . VAL A 1 104 ? -0.478 -1.198 -7.379 1 77 104 VAL A O 1
ATOM 873 N N . ASP A 1 105 ? -0.239 0.958 -6.656 1 78.06 105 ASP A N 1
ATOM 874 C CA . ASP A 1 105 ? 0.988 1.207 -7.406 1 78.06 105 ASP A CA 1
ATOM 875 C C . ASP A 1 105 ? 2.129 1.607 -6.473 1 78.06 105 ASP A C 1
ATOM 877 O O . ASP A 1 105 ? 1.975 2.504 -5.645 1 78.06 105 ASP A O 1
ATOM 881 N N . VAL A 1 106 ? 3.215 0.779 -6.523 1 71.31 106 VAL A N 1
ATOM 882 C CA . VAL A 1 106 ? 4.418 1.072 -5.75 1 71.31 106 VAL A CA 1
ATOM 883 C C . VAL A 1 106 ? 5.566 1.425 -6.691 1 71.31 106 VAL A C 1
ATOM 885 O O . VAL A 1 106 ? 5.871 0.671 -7.617 1 71.31 106 VAL A O 1
ATOM 888 N N . VAL A 1 107 ? 5.953 2.639 -6.504 1 69.44 107 VAL A N 1
ATOM 889 C CA . VAL A 1 107 ? 7.027 3.1 -7.379 1 69.44 107 VAL A CA 1
ATOM 890 C C . VAL A 1 107 ? 8.25 3.465 -6.547 1 69.44 107 VAL A C 1
ATOM 892 O O . VAL A 1 107 ? 8.133 4.125 -5.512 1 69.44 107 VAL A O 1
ATOM 895 N N . ASN B 1 1 ? 17.719 -16.328 1.483 1 64.06 1 ASN B N 1
ATOM 896 C CA . ASN B 1 1 ? 17.719 -15.023 0.826 1 64.06 1 ASN B CA 1
ATOM 897 C C . ASN B 1 1 ? 16.391 -14.289 1.032 1 64.06 1 ASN B C 1
ATOM 899 O O . ASN B 1 1 ? 15.32 -14.875 0.854 1 64.06 1 ASN B O 1
ATOM 903 N N . ASP B 1 2 ? 16.469 -13.172 1.75 1 82.5 2 ASP B N 1
ATOM 904 C CA . ASP B 1 2 ? 15.305 -12.391 2.154 1 82.5 2 ASP B CA 1
ATOM 905 C C . ASP B 1 2 ? 14.648 -11.727 0.949 1 82.5 2 ASP B C 1
ATOM 907 O O . ASP B 1 2 ? 15.32 -11.391 -0.03 1 82.5 2 ASP B O 1
ATOM 911 N N . PRO B 1 3 ? 1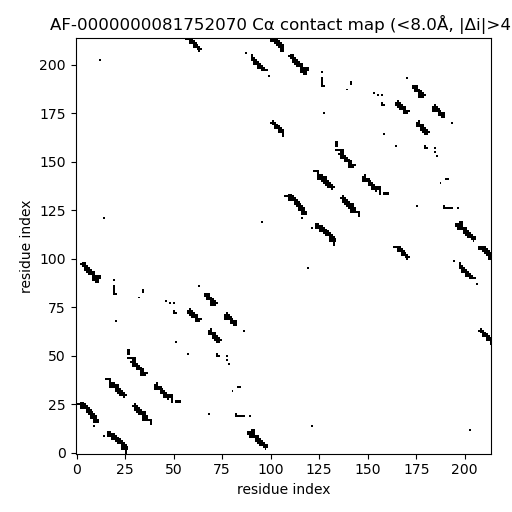3.336 -11.75 0.901 1 87.12 3 PRO B N 1
ATOM 912 C CA . PRO B 1 3 ? 12.656 -11.07 -0.202 1 87.12 3 PRO B CA 1
ATOM 913 C C . PRO B 1 3 ? 12.953 -9.57 -0.243 1 87.12 3 PRO B C 1
ATOM 915 O O . PRO B 1 3 ? 13.211 -8.961 0.798 1 87.12 3 PRO B O 1
ATOM 918 N N . GLU B 1 4 ? 13.039 -9.039 -1.474 1 88.25 4 GLU B N 1
ATOM 919 C CA . GLU B 1 4 ? 13.25 -7.605 -1.626 1 88.25 4 GLU B CA 1
ATOM 920 C C . GLU B 1 4 ? 11.93 -6.848 -1.606 1 88.25 4 GLU B C 1
ATOM 922 O O . GLU B 1 4 ? 11.898 -5.648 -1.328 1 88.25 4 GLU B O 1
ATOM 927 N N . LEU B 1 5 ? 10.867 -7.59 -1.845 1 91.56 5 LEU B N 1
ATOM 928 C CA . LEU B 1 5 ? 9.547 -6.961 -1.892 1 91.56 5 LEU B CA 1
ATOM 929 C C . LEU B 1 5 ? 8.461 -7.957 -1.513 1 91.56 5 LEU B C 1
ATOM 931 O O . LEU B 1 5 ? 8.492 -9.109 -1.943 1 91.56 5 LEU B O 1
ATOM 935 N N . GLN B 1 6 ? 7.508 -7.5 -0.742 1 93.56 6 GLN B N 1
ATOM 936 C CA . GLN B 1 6 ? 6.336 -8.305 -0.396 1 93.56 6 GLN B CA 1
ATOM 937 C C . GLN B 1 6 ? 5.082 -7.438 -0.314 1 93.56 6 GLN B C 1
ATOM 939 O O . GLN B 1 6 ? 5.117 -6.336 0.245 1 93.56 6 GLN B O 1
ATOM 944 N N . VAL B 1 7 ? 4.059 -7.867 -0.936 1 94.44 7 VAL B N 1
ATOM 945 C CA . VAL B 1 7 ? 2.762 -7.203 -0.861 1 94.44 7 VAL B CA 1
ATOM 946 C C . VAL B 1 7 ? 1.702 -8.188 -0.376 1 94.44 7 VAL B C 1
ATOM 948 O O . VAL B 1 7 ? 1.533 -9.266 -0.957 1 94.44 7 VAL B O 1
ATOM 951 N N . ASP B 1 8 ? 0.999 -7.762 0.699 1 95.31 8 ASP B N 1
ATOM 952 C CA . ASP B 1 8 ? -0.05 -8.625 1.232 1 95.31 8 ASP B CA 1
ATOM 953 C C . ASP B 1 8 ? -1.396 -7.906 1.253 1 95.31 8 ASP B C 1
ATOM 955 O O . ASP B 1 8 ? -1.499 -6.781 1.748 1 95.31 8 ASP B O 1
ATOM 959 N N . PHE B 1 9 ? -2.418 -8.539 0.663 1 95.44 9 PHE B N 1
ATOM 960 C CA . PHE B 1 9 ? -3.799 -8.078 0.76 1 95.44 9 PHE B CA 1
ATOM 961 C C . PHE B 1 9 ? -4.535 -8.812 1.874 1 95.44 9 PHE B C 1
ATOM 963 O O . PHE B 1 9 ? -4.988 -9.945 1.686 1 95.44 9 PHE B O 1
ATOM 970 N N . HIS B 1 10 ? -4.727 -8.133 2.98 1 95.12 10 HIS B N 1
ATOM 971 C CA . HIS B 1 10 ? -5.332 -8.727 4.168 1 95.12 10 HIS B CA 1
ATOM 972 C C . HIS B 1 10 ? -6.844 -8.531 4.168 1 95.12 10 HIS B C 1
ATOM 974 O O . HIS B 1 10 ? -7.34 -7.473 3.785 1 95.12 10 HIS B O 1
ATOM 980 N N . ILE B 1 11 ? -7.586 -9.539 4.715 1 93.81 11 ILE B N 1
ATOM 981 C CA . ILE B 1 11 ? -9.047 -9.469 4.699 1 93.81 11 ILE B CA 1
ATOM 982 C C . ILE B 1 11 ? -9.539 -8.727 5.941 1 93.81 11 ILE B C 1
ATOM 984 O O . ILE B 1 11 ? -10.734 -8.484 6.094 1 93.81 11 ILE B O 1
ATOM 988 N N . SER B 1 12 ? -8.617 -8.359 6.859 1 89.94 12 SER B N 1
ATOM 989 C CA . SER B 1 12 ? -8.867 -7.496 8.008 1 89.94 12 SER B CA 1
ATOM 990 C C . SER B 1 12 ? -7.656 -6.617 8.305 1 89.94 12 SER B C 1
ATOM 992 O O . SER B 1 12 ? -6.574 -6.836 7.766 1 89.94 12 SER B O 1
ATOM 994 N N . PRO B 1 13 ? -7.828 -5.602 9.109 1 85.62 13 PRO B N 1
ATOM 995 C CA . PRO B 1 13 ? -6.707 -4.723 9.445 1 85.62 13 PRO B CA 1
ATOM 996 C C . PRO B 1 13 ? -5.668 -5.398 10.336 1 85.62 13 PRO B C 1
ATOM 998 O O . PRO B 1 13 ? -4.652 -4.789 10.68 1 85.62 13 PRO B O 1
ATOM 1001 N N . ASP B 1 14 ? -5.852 -6.66 10.602 1 86.31 14 ASP B N 1
ATOM 1002 C CA . ASP B 1 14 ? -4.93 -7.441 11.422 1 86.31 14 ASP B CA 1
ATOM 1003 C C . ASP B 1 14 ? -3.92 -8.195 10.555 1 86.31 14 ASP B C 1
ATOM 1005 O O . ASP B 1 14 ? -4.301 -8.883 9.609 1 86.31 14 ASP B O 1
ATOM 1009 N N . GLU B 1 15 ? -2.643 -8.039 10.898 1 83.44 15 GLU B N 1
ATOM 1010 C CA . GLU B 1 15 ? -1.596 -8.688 10.117 1 83.44 15 GLU B CA 1
ATOM 1011 C C . GLU B 1 15 ? -1.693 -10.203 10.211 1 83.44 15 GLU B C 1
ATOM 1013 O O . GLU B 1 15 ? -1.135 -10.922 9.375 1 83.44 15 GLU B O 1
ATOM 1018 N N . LYS B 1 16 ? -2.395 -10.641 11.211 1 88.69 16 LYS B N 1
ATOM 1019 C CA . LYS B 1 16 ? -2.521 -12.086 11.391 1 88.69 16 LYS B CA 1
ATOM 1020 C C . LYS B 1 16 ? -3.717 -12.633 10.617 1 88.69 16 LYS B C 1
ATOM 1022 O O . LYS B 1 16 ? -3.943 -13.844 10.594 1 88.69 16 LYS B O 1
ATOM 1027 N N . SER B 1 17 ? -4.371 -11.703 10.023 1 93.06 17 SER B N 1
ATOM 1028 C CA . SER B 1 17 ? -5.566 -12.133 9.305 1 93.06 17 SER B CA 1
ATOM 1029 C C . SER B 1 17 ? -5.203 -12.945 8.062 1 93.06 17 SER B C 1
ATOM 1031 O O . SER B 1 17 ? -4.027 -13.078 7.727 1 93.06 17 SER B O 1
ATOM 1033 N N . ASP B 1 18 ? -6.238 -13.57 7.508 1 96.94 18 ASP B N 1
ATOM 1034 C CA . ASP B 1 18 ? -6.062 -14.258 6.227 1 96.94 18 ASP B CA 1
ATOM 1035 C C . ASP B 1 18 ? -5.605 -13.281 5.145 1 96.94 18 ASP B C 1
ATOM 1037 O O . ASP B 1 18 ? -5.844 -12.078 5.246 1 96.94 18 ASP B O 1
ATOM 1041 N N . ILE B 1 19 ? -4.832 -13.82 4.223 1 97.69 19 ILE B N 1
ATOM 1042 C CA . ILE B 1 19 ? -4.27 -13.055 3.115 1 97.69 19 ILE B CA 1
ATOM 1043 C C . ILE B 1 19 ? -4.867 -13.531 1.796 1 97.69 19 ILE B C 1
ATOM 1045 O O . ILE B 1 19 ? -4.684 -14.688 1.408 1 97.69 19 ILE B O 1
ATOM 1049 N N . ALA B 1 20 ? -5.613 -12.641 1.131 1 97.19 20 ALA B N 1
ATOM 1050 C CA . ALA B 1 20 ? -6.258 -12.984 -0.133 1 97.19 20 ALA B CA 1
ATOM 1051 C C . ALA B 1 20 ? -5.234 -13.109 -1.256 1 97.19 20 ALA B C 1
ATOM 1053 O O . ALA B 1 20 ? -5.348 -13.992 -2.113 1 97.19 20 ALA B O 1
ATOM 1054 N N . PHE B 1 21 ? -4.246 -12.273 -1.208 1 97.69 21 PHE B N 1
ATOM 1055 C CA . PHE B 1 21 ? -3.191 -12.273 -2.213 1 97.69 21 PHE B CA 1
ATOM 1056 C C . PHE B 1 21 ? -1.848 -11.922 -1.585 1 97.69 21 PHE B C 1
ATOM 1058 O O . PHE B 1 21 ? -1.701 -10.859 -0.973 1 97.69 21 PHE B O 1
ATOM 1065 N N . HIS B 1 22 ? -0.959 -12.852 -1.608 1 97.62 22 HIS B N 1
ATOM 1066 C CA . HIS B 1 22 ? 0.427 -12.727 -1.173 1 97.62 22 HIS B CA 1
ATOM 1067 C C . HIS B 1 22 ? 1.377 -12.68 -2.365 1 97.62 22 HIS B C 1
ATOM 1069 O O . HIS B 1 22 ? 1.399 -13.602 -3.182 1 97.62 22 HIS B O 1
ATOM 1075 N N . PHE B 1 23 ? 2.135 -11.633 -2.504 1 97.06 23 PHE B N 1
ATOM 1076 C CA . PHE B 1 23 ? 3.076 -11.422 -3.598 1 97.06 23 PHE B CA 1
ATOM 1077 C C . PHE B 1 23 ? 4.473 -11.125 -3.061 1 97.06 23 PHE B C 1
ATOM 1079 O O . PHE B 1 23 ? 4.691 -10.086 -2.428 1 97.06 23 PHE B O 1
ATOM 1086 N N . ARG B 1 24 ? 5.383 -12.047 -3.328 1 95.56 24 ARG B N 1
ATOM 1087 C CA . ARG B 1 24 ? 6.746 -11.922 -2.826 1 95.56 24 ARG B CA 1
ATOM 1088 C C . ARG B 1 24 ? 7.762 -12.039 -3.961 1 95.56 24 ARG B C 1
ATOM 1090 O O . ARG B 1 24 ? 7.66 -12.938 -4.805 1 95.56 24 ARG B O 1
ATOM 1097 N N . VAL B 1 25 ? 8.719 -11.156 -3.893 1 94.19 25 VAL B N 1
ATOM 1098 C CA . VAL B 1 25 ? 9.695 -11.102 -4.977 1 94.19 25 VAL B CA 1
ATOM 1099 C C . VAL B 1 25 ? 11.102 -11.289 -4.414 1 94.19 25 VAL B C 1
ATOM 1101 O O . VAL B 1 25 ? 11.508 -10.586 -3.488 1 94.19 25 VAL B O 1
ATOM 1104 N N . TYR B 1 26 ? 11.75 -12.242 -4.898 1 92.69 26 TYR B N 1
ATOM 1105 C CA . TYR B 1 26 ? 13.188 -12.414 -4.75 1 92.69 26 TYR B CA 1
ATOM 1106 C C . TYR B 1 26 ? 13.922 -11.977 -6.012 1 92.69 26 TYR B C 1
ATOM 1108 O O . TYR B 1 26 ? 13.969 -12.719 -7 1 92.69 26 TYR B O 1
ATOM 1116 N N . PHE B 1 27 ? 14.367 -10.773 -5.973 1 88.69 27 PHE B N 1
ATOM 1117 C CA . PHE B 1 27 ? 14.953 -10.18 -7.172 1 88.69 27 PHE B CA 1
ATOM 1118 C C . PHE B 1 27 ? 15.992 -11.109 -7.789 1 88.69 27 PHE B C 1
ATOM 1120 O O . PHE B 1 27 ? 16.859 -11.617 -7.09 1 88.69 27 PHE B O 1
ATOM 1127 N N . GLY B 1 28 ? 15.906 -11.266 -9.062 1 87.5 28 GLY B N 1
ATOM 1128 C CA . GLY B 1 28 ? 16.844 -12.086 -9.82 1 87.5 28 GLY B CA 1
ATOM 1129 C C . GLY B 1 28 ? 16.594 -13.57 -9.664 1 87.5 28 GLY B C 1
ATOM 1130 O O . GLY B 1 28 ? 17.25 -14.383 -10.312 1 87.5 28 GLY B O 1
ATOM 1131 N N . ARG B 1 29 ? 15.633 -13.992 -8.867 1 92 29 ARG B N 1
ATOM 1132 C CA . ARG B 1 29 ? 15.469 -15.414 -8.594 1 92 29 ARG B CA 1
ATOM 1133 C C . ARG B 1 29 ? 14.047 -15.875 -8.898 1 92 29 ARG B C 1
ATOM 1135 O O . ARG B 1 29 ? 13.82 -16.594 -9.883 1 92 29 ARG B O 1
ATOM 1142 N N . LEU B 1 30 ? 13.062 -15.32 -8.117 1 94.38 30 LEU B N 1
ATOM 1143 C CA . LEU B 1 30 ? 11.711 -15.812 -8.383 1 94.38 30 LEU B CA 1
ATOM 1144 C C . LEU B 1 30 ? 10.664 -14.914 -7.734 1 94.38 30 LEU B C 1
ATOM 1146 O O . LEU B 1 30 ? 10.992 -14.086 -6.879 1 94.38 30 LEU B O 1
ATOM 1150 N N . VAL B 1 31 ? 9.469 -15.086 -8.219 1 95.88 31 VAL B N 1
ATOM 1151 C CA . VAL B 1 31 ? 8.266 -14.492 -7.637 1 95.88 31 VAL B CA 1
ATOM 1152 C C . VAL B 1 31 ? 7.367 -15.586 -7.07 1 95.88 31 VAL B C 1
ATOM 1154 O O . VAL B 1 31 ? 7.184 -16.641 -7.695 1 95.88 31 VAL B O 1
ATOM 1157 N N . VAL B 1 32 ? 6.867 -15.328 -5.852 1 97.5 32 VAL B N 1
ATOM 1158 C CA . VAL B 1 32 ? 5.973 -16.281 -5.203 1 97.5 32 VAL B CA 1
ATOM 1159 C C . VAL B 1 32 ? 4.613 -15.633 -4.961 1 97.5 32 VAL B C 1
ATOM 1161 O O . VAL B 1 32 ? 4.535 -14.516 -4.441 1 97.5 32 VAL B O 1
ATOM 1164 N N . MET B 1 33 ? 3.537 -16.281 -5.43 1 98.19 33 MET B N 1
ATOM 1165 C CA . MET B 1 33 ? 2.166 -15.859 -5.164 1 98.19 33 MET B CA 1
ATOM 1166 C C . MET B 1 33 ? 1.393 -16.953 -4.43 1 98.19 33 MET B C 1
ATOM 1168 O O . MET B 1 33 ? 1.582 -18.141 -4.695 1 98.19 33 MET B O 1
ATOM 1172 N N . ASN B 1 34 ? 0.585 -16.484 -3.486 1 98.62 34 ASN B N 1
ATOM 1173 C CA . ASN B 1 34 ? -0.148 -17.453 -2.688 1 98.62 34 ASN B CA 1
ATOM 1174 C C . ASN B 1 34 ? -1.312 -16.812 -1.94 1 98.62 34 ASN B C 1
ATOM 1176 O O . ASN B 1 34 ? -1.534 -15.602 -2.055 1 98.62 34 ASN B O 1
ATOM 1180 N N . THR B 1 35 ? -2.113 -17.578 -1.297 1 98.38 35 THR B N 1
ATOM 1181 C CA . THR B 1 35 ? -3.191 -17.188 -0.398 1 98.38 35 THR B CA 1
ATOM 1182 C C . THR B 1 35 ? -3.045 -17.875 0.957 1 98.38 35 THR B C 1
ATOM 1184 O O . THR B 1 35 ? -2.664 -19.047 1.028 1 98.38 35 THR B O 1
ATOM 1187 N N . ARG B 1 36 ? -3.229 -17.125 1.956 1 98.38 36 ARG B N 1
ATOM 1188 C CA . ARG B 1 36 ? -3.291 -17.703 3.293 1 98.38 36 ARG B CA 1
ATOM 1189 C C . ARG B 1 36 ? -4.723 -17.719 3.814 1 98.38 36 ARG B C 1
ATOM 1191 O O . ARG B 1 36 ? -5.352 -16.672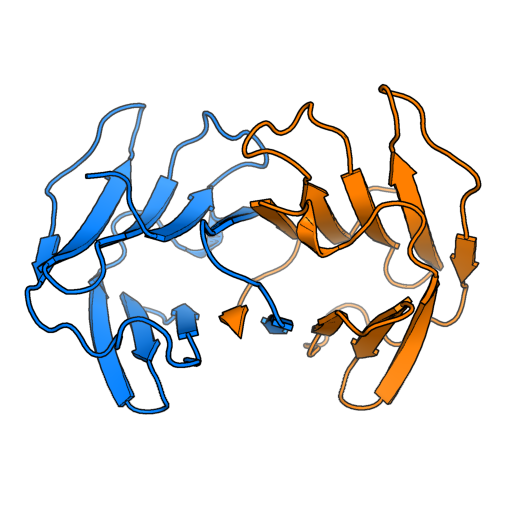 3.961 1 98.38 36 ARG B O 1
ATOM 1198 N N . GLN B 1 37 ? -5.219 -18.891 4.039 1 96.69 37 GLN B N 1
ATOM 1199 C CA . GLN B 1 37 ? -6.578 -19.078 4.539 1 96.69 37 GLN B CA 1
ATOM 1200 C C . GLN B 1 37 ? -6.586 -19.922 5.809 1 96.69 37 GLN B C 1
ATOM 1202 O O . GLN B 1 37 ? -5.941 -20.969 5.867 1 96.69 37 GLN B O 1
ATOM 1207 N N . SER B 1 38 ? -7.332 -19.359 6.805 1 95.56 38 SER B N 1
ATOM 1208 C CA . SER B 1 38 ? -7.426 -20.031 8.094 1 95.56 38 SER B CA 1
ATOM 1209 C C . SER B 1 38 ? -6.039 -20.344 8.656 1 95.56 38 SER B C 1
ATOM 1211 O O . SER B 1 38 ? -5.781 -21.453 9.102 1 95.56 38 SER B O 1
ATOM 1213 N N . GLY B 1 39 ? -5.184 -19.422 8.453 1 93.44 39 GLY B N 1
ATOM 1214 C CA . GLY B 1 39 ? -3.838 -19.5 9 1 93.44 39 GLY B CA 1
ATOM 1215 C C . GLY B 1 39 ? -2.934 -20.438 8.219 1 93.44 39 GLY B C 1
ATOM 1216 O O . GLY B 1 39 ? -1.81 -20.719 8.641 1 93.44 39 GLY B O 1
ATOM 1217 N N . LYS B 1 40 ? -3.369 -20.922 7.09 1 96.75 40 LYS B N 1
ATOM 1218 C CA . LYS B 1 40 ? -2.58 -21.875 6.301 1 96.75 40 LYS B CA 1
ATOM 1219 C C . LYS B 1 40 ? -2.352 -21.344 4.887 1 96.75 40 LYS B C 1
ATOM 1221 O O . LYS B 1 40 ? -3.27 -20.812 4.262 1 96.75 40 LYS B O 1
ATOM 1226 N N . TRP B 1 41 ? -1.105 -21.516 4.516 1 97.75 41 TRP B N 1
ATOM 1227 C CA . TRP B 1 41 ? -0.8 -21.203 3.123 1 97.75 41 TRP B CA 1
ATOM 1228 C C . TRP B 1 41 ? -1.388 -22.25 2.191 1 97.75 41 TRP B C 1
ATOM 1230 O O . TRP B 1 41 ? -1.326 -23.453 2.48 1 97.75 41 TRP B O 1
ATOM 1240 N N . GLU B 1 42 ? -1.966 -21.781 1.081 1 97.81 42 GLU B N 1
ATOM 1241 C CA . GLU B 1 42 ? -2.545 -22.688 0.098 1 97.81 42 GLU B CA 1
ATOM 1242 C C . GLU B 1 42 ? -1.504 -23.125 -0.927 1 97.81 42 GLU B C 1
ATOM 1244 O O . GLU B 1 42 ? -0.344 -23.359 -0.582 1 97.81 42 GLU B O 1
ATOM 1249 N N . ASN B 1 43 ? -1.941 -23.453 -2.18 1 97.19 43 ASN B N 1
ATOM 1250 C CA . ASN B 1 43 ? -0.987 -23.828 -3.215 1 97.19 43 ASN B CA 1
ATOM 1251 C C . ASN B 1 43 ? -0.248 -22.625 -3.773 1 97.19 43 ASN B C 1
ATOM 1253 O O . ASN B 1 43 ? -0.865 -21.719 -4.348 1 97.19 43 ASN B O 1
ATOM 1257 N N . GLU B 1 44 ? 0.979 -22.734 -3.65 1 97.31 44 GLU B N 1
ATOM 1258 C CA . GLU B 1 44 ? 1.827 -21.625 -4.094 1 97.31 44 GLU B CA 1
ATOM 1259 C C . GLU B 1 44 ? 1.991 -21.625 -5.609 1 97.31 44 GLU B C 1
ATOM 1261 O O . GLU B 1 44 ? 2.08 -22.688 -6.227 1 97.31 44 GLU B O 1
ATOM 1266 N N . VAL B 1 45 ? 1.951 -20.453 -6.203 1 97.19 45 VAL B N 1
ATOM 1267 C CA . VAL B 1 45 ? 2.301 -20.234 -7.605 1 97.19 45 VAL B CA 1
ATOM 1268 C C . VAL B 1 45 ? 3.643 -19.516 -7.699 1 97.19 45 VAL B C 1
ATOM 1270 O O . VAL B 1 45 ? 3.842 -18.484 -7.062 1 97.19 45 VAL B O 1
ATOM 1273 N N . LYS B 1 46 ? 4.543 -20.109 -8.484 1 96.69 46 LYS B N 1
ATOM 1274 C CA . LYS B 1 46 ? 5.867 -19.516 -8.641 1 96.69 46 LYS B CA 1
ATOM 1275 C C . LYS B 1 46 ? 6.141 -19.156 -10.094 1 96.69 46 LYS B C 1
ATOM 1277 O O . LYS B 1 46 ? 5.656 -19.828 -11.008 1 96.69 46 LYS B O 1
ATOM 1282 N N . SER B 1 47 ? 6.762 -18.078 -10.266 1 95.56 47 SER B N 1
ATOM 1283 C CA . SER B 1 47 ? 7.238 -17.703 -11.594 1 95.56 47 SER B CA 1
ATOM 1284 C C . SER B 1 47 ? 8.703 -17.281 -11.555 1 95.56 47 SER B C 1
ATOM 1286 O O . SER B 1 47 ? 9.125 -16.562 -10.641 1 95.56 47 SER B O 1
ATOM 1288 N N . SER B 1 48 ? 9.438 -17.688 -12.602 1 90.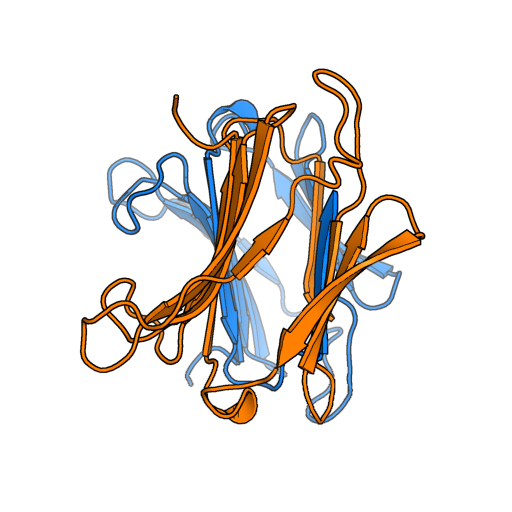56 48 SER B N 1
ATOM 1289 C CA . SER B 1 48 ? 10.844 -17.281 -12.727 1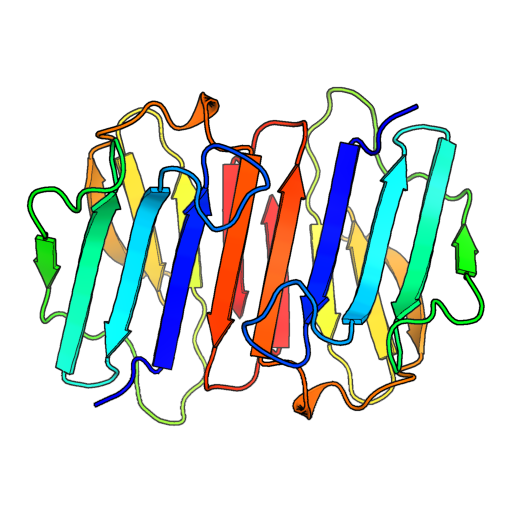 90.56 48 SER B CA 1
ATOM 1290 C C . SER B 1 48 ? 11.008 -16.125 -13.703 1 90.56 48 SER B C 1
ATOM 1292 O O . SER B 1 48 ? 12.117 -15.625 -13.898 1 90.56 48 SER B O 1
ATOM 1294 N N . THR B 1 49 ? 9.883 -15.703 -14.242 1 90 49 THR B N 1
ATOM 1295 C CA . THR B 1 49 ? 9.938 -14.461 -15.016 1 90 49 THR B CA 1
ATOM 1296 C C . THR B 1 49 ? 10.258 -13.273 -14.109 1 90 49 THR B C 1
ATOM 1298 O O . THR B 1 49 ? 9.492 -12.961 -13.195 1 90 49 THR B O 1
ATOM 1301 N N . MET B 1 50 ? 11.438 -12.727 -14.289 1 88.81 50 MET B N 1
ATOM 1302 C CA . MET B 1 50 ? 11.922 -11.711 -13.359 1 88.81 50 MET B CA 1
ATOM 1303 C C . MET B 1 50 ? 12.125 -10.375 -14.07 1 88.81 50 MET B C 1
ATOM 1305 O O . MET B 1 50 ? 13.25 -10.016 -14.414 1 88.81 50 MET B O 1
ATOM 1309 N N . PRO B 1 51 ? 11.055 -9.586 -14.125 1 90.62 51 PRO B N 1
ATOM 1310 C CA . PRO B 1 51 ? 11.156 -8.281 -14.781 1 90.62 51 PRO B CA 1
ATOM 1311 C C . PRO B 1 51 ? 11.891 -7.25 -13.93 1 90.62 51 PRO B C 1
ATOM 1313 O O . PRO B 1 51 ? 12.086 -6.113 -14.367 1 90.62 51 PRO B O 1
ATOM 1316 N N . PHE B 1 52 ? 12.32 -7.621 -12.734 1 86.56 52 PHE B N 1
ATOM 1317 C CA . PHE B 1 52 ? 13.016 -6.738 -11.805 1 86.56 52 PHE B CA 1
ATOM 1318 C C . PHE B 1 52 ? 14.523 -6.824 -12.008 1 86.56 52 PHE B C 1
ATOM 1320 O O . PHE B 1 52 ? 15.062 -7.906 -12.227 1 86.56 52 PHE B O 1
ATOM 1327 N N . GLU B 1 53 ? 15.086 -5.672 -12.156 1 81.69 53 GLU B N 1
ATOM 1328 C CA . GLU B 1 53 ? 16.547 -5.598 -12.203 1 81.69 53 GLU B CA 1
ATOM 1329 C C . GLU B 1 53 ? 17.094 -4.957 -10.938 1 81.69 53 GLU B C 1
ATOM 1331 O O . GLU B 1 53 ? 16.656 -3.879 -10.531 1 81.69 53 GLU B O 1
ATOM 1336 N N . ASP B 1 54 ? 18.047 -5.703 -10.391 1 75.56 54 ASP B N 1
ATOM 1337 C CA . ASP B 1 54 ? 18.656 -5.199 -9.156 1 75.56 54 ASP B CA 1
ATOM 1338 C C . ASP B 1 54 ? 19.234 -3.803 -9.367 1 75.56 54 ASP B C 1
ATOM 1340 O O . ASP B 1 54 ? 19.891 -3.545 -10.367 1 75.56 54 ASP B O 1
ATOM 1344 N N . GLY B 1 55 ? 18.859 -2.928 -8.484 1 74.56 55 GLY B N 1
ATOM 1345 C CA . GLY B 1 55 ? 19.422 -1.589 -8.516 1 74.56 55 GLY B CA 1
ATOM 1346 C C . GLY B 1 55 ? 18.688 -0.643 -9.438 1 74.56 55 GLY B C 1
ATOM 1347 O O . GLY B 1 55 ? 19 0.545 -9.508 1 74.56 55 GLY B O 1
ATOM 1348 N N . LYS B 1 56 ? 17.75 -1.139 -10.188 1 82.62 56 LYS B N 1
ATOM 1349 C CA . LYS B 1 56 ? 17 -0.287 -11.109 1 82.62 56 LYS B CA 1
ATOM 1350 C C . LYS B 1 56 ? 15.602 -0.008 -10.57 1 82.62 56 LYS B C 1
ATOM 1352 O O . LYS B 1 56 ? 14.992 -0.869 -9.93 1 82.62 56 LYS B O 1
ATOM 1357 N N . PRO B 1 57 ? 15.227 1.196 -10.828 1 83.44 57 PRO B N 1
ATOM 1358 C CA . PRO B 1 57 ? 13.852 1.496 -10.438 1 83.44 57 PRO B CA 1
ATOM 1359 C C . PRO B 1 57 ? 12.82 0.698 -11.234 1 83.44 57 PRO B C 1
ATOM 1361 O O . PRO B 1 57 ? 13.117 0.228 -12.336 1 83.44 57 PRO B O 1
ATOM 1364 N N . PHE B 1 58 ? 11.703 0.465 -10.633 1 85.62 58 PHE B N 1
ATOM 1365 C CA . PHE B 1 58 ? 10.594 -0.203 -11.305 1 85.62 58 PHE B CA 1
ATOM 1366 C C . PHE B 1 58 ? 9.258 0.364 -10.844 1 85.62 58 PHE B C 1
ATOM 1368 O O . PHE B 1 58 ? 9.18 1.002 -9.789 1 85.62 58 PHE B O 1
ATOM 1375 N N . ASP B 1 59 ? 8.336 0.121 -11.703 1 86.88 59 ASP B N 1
ATOM 1376 C CA . ASP B 1 59 ? 6.945 0.435 -11.375 1 86.88 59 ASP B CA 1
ATOM 1377 C C . ASP B 1 59 ? 6.113 -0.837 -11.227 1 86.88 59 ASP B C 1
ATOM 1379 O O . ASP B 1 59 ? 6.133 -1.702 -12.109 1 86.88 59 ASP B O 1
ATOM 1383 N N . LEU B 1 60 ? 5.551 -0.962 -10.031 1 90.81 60 LEU B N 1
ATOM 1384 C CA . LEU B 1 60 ? 4.715 -2.129 -9.773 1 90.81 60 LEU B CA 1
ATOM 1385 C C . LEU B 1 60 ? 3.254 -1.723 -9.602 1 90.81 60 LEU B C 1
ATOM 1387 O O . LEU B 1 60 ? 2.941 -0.825 -8.82 1 90.81 60 LEU B O 1
ATOM 1391 N N . ARG B 1 61 ? 2.381 -2.355 -10.398 1 91.94 61 ARG B N 1
ATOM 1392 C CA . ARG B 1 61 ? 0.94 -2.146 -10.289 1 91.94 61 ARG B CA 1
ATOM 1393 C C . ARG B 1 61 ? 0.205 -3.473 -10.125 1 91.94 61 ARG B C 1
ATOM 1395 O O . ARG B 1 61 ? 0.46 -4.426 -10.859 1 91.94 61 ARG B O 1
ATOM 1402 N N . ILE B 1 62 ? -0.593 -3.518 -9.133 1 94.5 62 ILE B N 1
ATOM 1403 C CA . ILE B 1 62 ? -1.456 -4.676 -8.945 1 94.5 62 ILE B CA 1
ATOM 1404 C C . ILE B 1 62 ? -2.914 -4.277 -9.156 1 94.5 62 ILE B C 1
ATOM 1406 O O . ILE B 1 62 ? -3.457 -3.463 -8.406 1 94.5 62 ILE B O 1
ATOM 1410 N N . LEU B 1 63 ? -3.525 -4.844 -10.18 1 93 63 LEU B N 1
ATOM 1411 C CA . LEU B 1 63 ? -4.926 -4.598 -10.5 1 93 63 LEU B CA 1
ATOM 1412 C C . LEU B 1 63 ? -5.816 -5.688 -9.914 1 93 63 LEU B C 1
ATOM 1414 O O . LEU B 1 63 ? -5.523 -6.879 -10.062 1 93 63 LEU B O 1
ATOM 1418 N N . VAL B 1 64 ? -6.812 -5.223 -9.211 1 93.19 64 VAL B N 1
ATOM 1419 C CA . VAL B 1 64 ? -7.816 -6.16 -8.719 1 93.19 64 VAL B CA 1
ATOM 1420 C C . VAL B 1 64 ? -8.961 -6.27 -9.727 1 93.19 64 VAL B C 1
ATOM 1422 O O . VAL B 1 64 ? -9.844 -5.418 -9.758 1 93.19 64 VAL B O 1
ATOM 1425 N N . LEU B 1 65 ? -8.969 -7.309 -10.492 1 92.81 65 LEU B N 1
ATOM 1426 C CA . LEU B 1 65 ? -9.992 -7.523 -11.508 1 92.81 65 LEU B CA 1
ATOM 1427 C C . LEU B 1 65 ? -11.062 -8.484 -11 1 92.81 65 LEU B C 1
ATOM 1429 O O . LEU B 1 65 ? -11 -8.945 -9.852 1 92.81 65 LEU B O 1
ATOM 1433 N N . HIS B 1 66 ? -12.07 -8.68 -11.781 1 91.88 66 HIS B N 1
ATOM 1434 C CA . HIS B 1 66 ? -13.211 -9.5 -11.375 1 91.88 66 HIS B CA 1
ATOM 1435 C C . HIS B 1 66 ? -12.773 -10.922 -11.047 1 91.88 66 HIS B C 1
ATOM 1437 O O . HIS B 1 66 ? -13.234 -11.508 -10.062 1 91.88 66 HIS B O 1
ATOM 1443 N N . ASN B 1 67 ? -11.805 -11.43 -11.82 1 95.31 67 ASN B N 1
ATOM 1444 C CA . ASN B 1 67 ? -11.5 -12.852 -11.672 1 95.31 67 ASN B CA 1
ATOM 1445 C C . ASN B 1 67 ? -10.094 -13.07 -11.125 1 95.31 67 ASN B C 1
ATOM 1447 O O . ASN B 1 67 ? -9.758 -14.18 -10.703 1 95.31 67 ASN B O 1
ATOM 1451 N N . GLU B 1 68 ? -9.32 -11.992 -11.133 1 97.06 68 GLU B N 1
ATOM 1452 C CA . GLU B 1 68 ? -7.918 -12.227 -10.797 1 97.06 68 GLU B CA 1
ATOM 1453 C C . GLU B 1 68 ? -7.242 -10.945 -10.32 1 97.06 68 GLU B C 1
ATOM 1455 O O . GLU B 1 68 ? -7.773 -9.852 -10.508 1 97.06 68 GLU B O 1
ATOM 1460 N N . TYR B 1 69 ? -6.086 -11.18 -9.648 1 96.69 69 TYR B N 1
ATOM 1461 C CA . TYR B 1 69 ? -5.082 -10.125 -9.547 1 96.69 69 TYR B CA 1
ATOM 1462 C C . TYR B 1 69 ? -4.156 -10.125 -10.758 1 96.69 69 TYR B C 1
ATOM 1464 O O . TYR B 1 69 ? -3.65 -11.18 -11.156 1 96.69 69 TYR B O 1
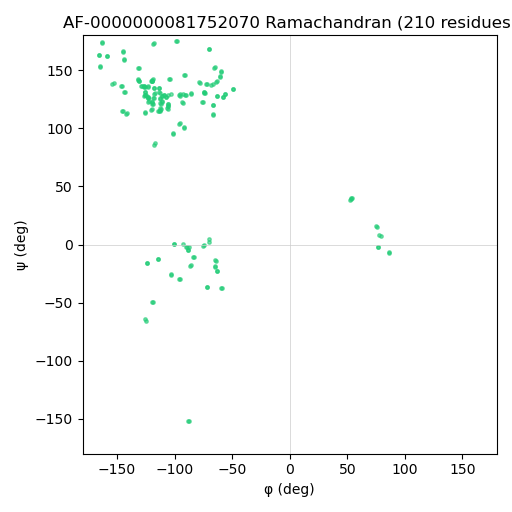ATOM 1472 N N . GLN B 1 70 ? -4.008 -8.961 -11.312 1 96.69 70 GLN B N 1
ATOM 1473 C CA . GLN B 1 70 ? -3.029 -8.789 -12.375 1 96.69 70 GLN B CA 1
ATOM 1474 C C . GLN B 1 70 ? -1.857 -7.926 -11.922 1 96.69 70 GLN B C 1
ATOM 1476 O O . GLN B 1 70 ? -2.057 -6.852 -11.352 1 96.69 70 GLN B O 1
ATOM 1481 N N . VAL B 1 71 ? -0.622 -8.508 -12.141 1 96.69 71 VAL B N 1
ATOM 1482 C CA . VAL B 1 71 ? 0.577 -7.789 -11.727 1 96.69 71 VAL B CA 1
ATOM 1483 C C . VAL B 1 71 ? 1.291 -7.227 -12.961 1 96.69 71 VAL B C 1
ATOM 1485 O O . VAL B 1 71 ? 1.681 -7.98 -13.852 1 96.69 71 VAL B O 1
ATOM 1488 N N . ILE B 1 72 ? 1.396 -5.902 -12.969 1 95.31 72 ILE B N 1
ATOM 1489 C CA . ILE B 1 72 ? 2.045 -5.176 -14.055 1 95.31 72 ILE B CA 1
ATOM 1490 C C . ILE B 1 72 ? 3.35 -4.562 -13.562 1 95.31 72 ILE B C 1
ATOM 1492 O O . ILE B 1 72 ? 3.367 -3.871 -12.539 1 95.31 72 ILE B O 1
ATOM 1496 N N . VAL B 1 73 ? 4.453 -4.914 -14.227 1 93.81 73 VAL B N 1
ATOM 1497 C CA . VAL B 1 73 ? 5.758 -4.363 -13.875 1 93.81 73 VAL B CA 1
ATOM 1498 C C . VAL B 1 73 ? 6.336 -3.604 -15.07 1 93.81 73 VAL B C 1
ATOM 1500 O O . VAL B 1 73 ? 6.449 -4.152 -16.172 1 93.81 73 VAL B O 1
ATOM 1503 N N . ASN B 1 74 ? 6.637 -2.336 -14.859 1 90.94 74 ASN B N 1
ATOM 1504 C CA . ASN B 1 74 ? 7.16 -1.482 -15.922 1 90.94 74 ASN B CA 1
ATOM 1505 C C . ASN B 1 74 ? 6.258 -1.495 -17.156 1 90.94 74 ASN B C 1
ATOM 1507 O O . ASN B 1 74 ? 6.727 -1.692 -18.266 1 90.94 74 ASN B O 1
ATOM 1511 N N . ARG B 1 75 ? 5.004 -1.478 -16.906 1 90.94 75 ARG B N 1
ATOM 1512 C CA . ARG B 1 75 ? 3.963 -1.329 -17.922 1 90.94 75 ARG B CA 1
ATOM 1513 C C . ARG B 1 75 ? 3.781 -2.621 -18.703 1 90.94 75 ARG B C 1
ATOM 1515 O O . ARG B 1 75 ? 3.137 -2.627 -19.766 1 90.94 75 ARG B O 1
ATOM 1522 N N . GLN B 1 76 ? 4.289 -3.67 -18.203 1 93.75 76 GLN B N 1
ATOM 1523 C CA . GLN B 1 76 ? 4.109 -4.969 -18.844 1 93.75 76 GLN B CA 1
ATOM 1524 C C . GLN B 1 76 ? 3.348 -5.93 -17.938 1 93.75 76 GLN B C 1
ATOM 1526 O O . GLN B 1 76 ? 3.65 -6.039 -16.75 1 93.75 76 GLN B O 1
ATOM 1531 N N . TYR B 1 77 ? 2.373 -6.617 -18.578 1 95.06 77 TYR B N 1
ATOM 1532 C CA . TYR B 1 77 ? 1.659 -7.672 -17.859 1 95.06 77 TYR B CA 1
ATOM 1533 C C . TYR B 1 77 ? 2.584 -8.844 -17.547 1 95.06 77 TYR B C 1
ATOM 1535 O O . TYR B 1 77 ? 3.129 -9.477 -18.469 1 95.06 77 TYR B O 1
ATOM 1543 N N . CYS B 1 78 ? 2.758 -9.172 -16.234 1 96.5 78 CYS B N 1
ATOM 1544 C CA . CYS B 1 78 ? 3.781 -10.148 -15.891 1 96.5 78 CYS B CA 1
ATOM 1545 C C . CYS B 1 78 ? 3.164 -11.367 -15.219 1 96.5 78 CYS B C 1
ATOM 1547 O O . CYS B 1 78 ? 3.498 -12.508 -15.555 1 96.5 78 CYS B O 1
ATOM 1549 N N . TYR B 1 79 ? 2.301 -11.094 -14.18 1 96.88 79 TYR B N 1
ATOM 1550 C CA . TYR B 1 79 ? 1.762 -12.219 -13.422 1 96.88 79 TYR B CA 1
ATOM 1551 C C . TYR B 1 79 ? 0.251 -12.102 -13.273 1 96.88 79 TYR B C 1
ATOM 1553 O O . TYR B 1 79 ? -0.296 -10.992 -13.297 1 96.88 79 TYR B O 1
ATOM 1561 N N . SER B 1 80 ? -0.346 -13.211 -13.156 1 96.75 80 SER B N 1
ATOM 1562 C CA . SER B 1 80 ? -1.771 -13.344 -12.875 1 96.75 80 SER B CA 1
ATOM 1563 C C . SER B 1 80 ? -2.018 -14.344 -11.75 1 96.75 80 SER B C 1
ATOM 1565 O O . SER B 1 80 ? -1.346 -15.375 -11.672 1 96.75 80 SER B O 1
ATOM 1567 N N . PHE B 1 81 ? -2.977 -14.031 -10.914 1 98.06 81 PHE B N 1
ATOM 1568 C CA . PHE B 1 81 ? -3.324 -14.906 -9.797 1 98.06 81 PHE B CA 1
ATOM 1569 C C . PHE B 1 81 ? -4.832 -14.945 -9.586 1 98.06 81 PHE B C 1
ATOM 1571 O O . PHE B 1 81 ? -5.434 -13.945 -9.18 1 98.06 81 PHE B O 1
ATOM 1578 N N . ALA B 1 82 ? -5.441 -16.094 -9.828 1 97.88 82 ALA B N 1
ATOM 1579 C CA . ALA B 1 82 ? -6.887 -16.234 -9.664 1 97.88 82 ALA B CA 1
ATOM 1580 C C . ALA B 1 82 ? -7.297 -16.031 -8.211 1 97.88 82 ALA B C 1
ATOM 1582 O O . ALA B 1 82 ? -6.617 -16.5 -7.297 1 97.88 82 ALA B O 1
ATOM 1583 N N . HIS B 1 83 ? -8.453 -15.32 -8.078 1 97.31 83 HIS B N 1
ATOM 1584 C CA . HIS B 1 83 ? -8.93 -15.109 -6.711 1 97.31 83 HIS B CA 1
ATOM 1585 C C . HIS B 1 83 ? -9.273 -16.438 -6.035 1 97.31 83 HIS B C 1
ATOM 1587 O O . HIS B 1 83 ? -10.023 -17.25 -6.59 1 97.31 83 HIS B O 1
ATOM 1593 N N . ARG B 1 84 ? -8.711 -16.656 -4.859 1 97.62 84 ARG B N 1
ATOM 1594 C CA . ARG B 1 84 ? -9.102 -17.781 -4.02 1 97.62 84 ARG B CA 1
ATOM 1595 C C . ARG B 1 84 ? -10 -17.328 -2.877 1 97.62 84 ARG B C 1
ATOM 1597 O O . ARG B 1 84 ? -10.719 -18.141 -2.289 1 97.62 84 ARG B O 1
ATOM 1604 N N . ILE B 1 85 ? -9.867 -16.094 -2.514 1 96 85 ILE B N 1
ATOM 1605 C CA . ILE B 1 85 ? -10.742 -15.352 -1.609 1 96 85 ILE B CA 1
ATOM 1606 C C . ILE B 1 85 ? -11.32 -14.141 -2.332 1 96 85 ILE B C 1
ATOM 1608 O O . ILE B 1 85 ? -10.617 -13.461 -3.08 1 96 85 ILE B O 1
ATOM 1612 N N . GLN B 1 86 ? -12.562 -13.859 -2.092 1 93.38 86 GLN B N 1
ATOM 1613 C CA . GLN B 1 86 ? -13.188 -12.711 -2.738 1 93.38 86 GLN B CA 1
ATOM 1614 C C . GLN B 1 86 ? -12.43 -11.422 -2.416 1 93.38 86 GLN B C 1
ATOM 1616 O O . GLN B 1 86 ? -12.211 -11.102 -1.246 1 93.38 86 GLN B O 1
ATOM 1621 N N . PRO B 1 87 ? -12.047 -10.688 -3.492 1 91.31 87 PRO B N 1
ATOM 1622 C CA . PRO B 1 87 ? -11.266 -9.477 -3.266 1 91.31 87 PRO B CA 1
ATOM 1623 C C . PRO B 1 87 ? -12.031 -8.414 -2.471 1 91.31 87 PRO B C 1
ATOM 1625 O O . PRO B 1 87 ? -11.422 -7.543 -1.85 1 91.31 87 PRO B O 1
ATOM 1628 N N . SER B 1 88 ? -13.375 -8.469 -2.477 1 88.81 88 SER B N 1
ATOM 1629 C CA . SER B 1 88 ? -14.195 -7.516 -1.728 1 88.81 88 SER B CA 1
ATOM 1630 C C . SER B 1 88 ? -13.969 -7.656 -0.226 1 88.81 88 SER B C 1
ATOM 1632 O O . SER B 1 88 ? -14.359 -6.781 0.55 1 88.81 88 SER B O 1
ATOM 1634 N N . SER B 1 89 ? -13.336 -8.773 0.162 1 90.56 89 SER B N 1
ATOM 1635 C CA . SER B 1 89 ? -13.086 -9.023 1.578 1 90.56 89 SER B CA 1
ATOM 1636 C C . SER B 1 89 ? -11.82 -8.305 2.047 1 90.56 89 SER B C 1
ATOM 1638 O O . SER B 1 89 ? -11.562 -8.211 3.248 1 90.56 89 SER B O 1
ATOM 1640 N N . VAL B 1 90 ? -11.047 -7.773 1.122 1 92.19 90 VAL B N 1
ATOM 1641 C CA . VAL B 1 90 ? -9.758 -7.168 1.457 1 92.19 90 VAL B CA 1
ATOM 1642 C C . VAL B 1 90 ? -9.984 -5.816 2.125 1 92.19 90 VAL B C 1
ATOM 1644 O O . VAL B 1 90 ? -10.719 -4.977 1.605 1 92.19 90 VAL B O 1
ATOM 1647 N N . GLN B 1 91 ? -9.305 -5.602 3.262 1 90.69 91 GLN B N 1
ATOM 1648 C CA . GLN B 1 91 ? -9.5 -4.355 4 1 90.69 91 GLN B CA 1
ATOM 1649 C C . GLN B 1 91 ? -8.18 -3.631 4.215 1 90.69 91 GLN B C 1
ATOM 1651 O O . GLN B 1 91 ? -8.156 -2.445 4.555 1 90.69 91 GLN B O 1
ATOM 1656 N N . MET B 1 92 ? -7.102 -4.422 4.008 1 91.75 92 MET B N 1
ATOM 1657 C CA . MET B 1 92 ? -5.805 -3.809 4.277 1 91.75 92 MET B CA 1
ATOM 1658 C C . MET B 1 92 ? -4.742 -4.332 3.316 1 91.75 92 MET B C 1
ATOM 1660 O O . MET B 1 92 ? -4.711 -5.527 3.012 1 91.75 92 MET B O 1
ATOM 1664 N N . VAL B 1 93 ? -3.92 -3.402 2.811 1 92.75 93 VAL B N 1
ATOM 1665 C CA . VAL B 1 93 ? -2.76 -3.76 2.002 1 92.75 93 VAL B CA 1
ATOM 1666 C C . VAL B 1 93 ? -1.478 -3.395 2.746 1 92.75 93 VAL B C 1
ATOM 1668 O O . VAL B 1 93 ? -1.37 -2.305 3.311 1 92.75 93 VAL B O 1
ATOM 1671 N N . GLN B 1 94 ? -0.581 -4.34 2.795 1 93.12 94 GLN B N 1
ATOM 1672 C CA . GLN B 1 94 ? 0.734 -4.117 3.387 1 93.12 94 GLN B CA 1
ATOM 1673 C C . GLN B 1 94 ? 1.841 -4.301 2.354 1 93.12 94 GLN B C 1
ATOM 1675 O O . GLN B 1 94 ? 1.854 -5.293 1.617 1 93.12 94 GLN B O 1
ATOM 1680 N N . VAL B 1 95 ? 2.725 -3.336 2.266 1 92.12 95 VAL B N 1
ATOM 1681 C CA . VAL B 1 95 ? 3.877 -3.416 1.375 1 92.12 95 VAL B CA 1
ATOM 1682 C C . VAL B 1 95 ? 5.164 -3.326 2.188 1 92.12 95 VAL B C 1
ATOM 1684 O O . VAL B 1 95 ? 5.383 -2.355 2.916 1 92.12 95 VAL B O 1
ATOM 1687 N N . TRP B 1 96 ? 5.863 -4.387 2.102 1 89.12 96 TRP B N 1
ATOM 1688 C CA . TRP B 1 96 ? 7.195 -4.391 2.701 1 89.12 96 TRP B CA 1
ATOM 1689 C C . TRP B 1 96 ? 8.273 -4.312 1.628 1 89.12 96 TRP B C 1
ATOM 1691 O O . TRP B 1 96 ? 8.211 -5.016 0.617 1 89.12 96 TRP B O 1
ATOM 1701 N N . ARG B 1 97 ? 9.172 -3.369 1.821 1 82.12 97 ARG B N 1
ATOM 1702 C CA . ARG B 1 97 ? 10.273 -3.244 0.875 1 82.12 97 ARG B CA 1
ATOM 1703 C C . ARG B 1 97 ? 11.617 -3.205 1.599 1 82.12 97 ARG B C 1
ATOM 1705 O O . ARG B 1 97 ? 11.758 -2.518 2.611 1 82.12 97 ARG B O 1
ATOM 1712 N N . ASP B 1 98 ? 12.469 -3.904 1.065 1 77.12 98 ASP B N 1
ATOM 1713 C CA . ASP B 1 98 ? 13.852 -3.799 1.526 1 77.12 98 ASP B CA 1
ATOM 1714 C C . ASP B 1 98 ? 14.609 -2.732 0.741 1 77.12 98 ASP B C 1
ATOM 1716 O O . ASP B 1 98 ? 15.742 -2.395 1.082 1 77.12 98 ASP B O 1
ATOM 1720 N N . ILE B 1 99 ? 13.852 -2.135 -0.26 1 68.62 99 ILE B N 1
ATOM 1721 C CA . ILE B 1 99 ? 14.453 -1.103 -1.1 1 68.62 99 ILE B CA 1
ATOM 1722 C C . ILE B 1 99 ? 13.695 0.213 -0.919 1 68.62 99 ILE B C 1
ATOM 1724 O O . ILE B 1 99 ? 12.656 0.25 -0.267 1 68.62 99 ILE B O 1
ATOM 1728 N N . ARG B 1 100 ? 14.234 1.249 -1.532 1 67.75 100 ARG B N 1
ATOM 1729 C CA . ARG B 1 100 ? 13.703 2.596 -1.348 1 67.75 100 ARG B CA 1
ATOM 1730 C C . ARG B 1 100 ? 12.383 2.766 -2.09 1 67.75 100 ARG B C 1
ATOM 1732 O O . ARG B 1 100 ? 12.25 2.35 -3.242 1 67.75 100 ARG B O 1
ATOM 1739 N N . LEU B 1 101 ? 11.32 3.326 -1.29 1 69.06 101 LEU B N 1
ATOM 1740 C CA . LEU B 1 101 ? 10.008 3.635 -1.84 1 69.06 101 LEU B CA 1
ATOM 1741 C C . LEU B 1 101 ? 9.938 5.086 -2.309 1 69.06 101 LEU B C 1
ATOM 1743 O O . LEU B 1 101 ? 10.258 6.004 -1.548 1 69.06 101 LEU B O 1
ATOM 1747 N N . THR B 1 102 ? 9.625 5.359 -3.615 1 71.81 102 THR B N 1
ATOM 1748 C CA . THR B 1 102 ? 9.547 6.723 -4.121 1 71.81 102 THR B CA 1
ATOM 1749 C C . THR B 1 102 ? 8.109 7.234 -4.082 1 71.81 102 THR B C 1
ATOM 1751 O O . THR B 1 102 ? 7.875 8.43 -3.875 1 71.81 102 THR B O 1
ATOM 1754 N N . SER B 1 103 ? 7.137 6.266 -4.223 1 75.44 103 SER B N 1
ATOM 1755 C CA . SER B 1 103 ? 5.746 6.703 -4.195 1 75.44 103 SER B CA 1
ATOM 1756 C C . SER B 1 103 ? 4.801 5.523 -3.99 1 75.44 103 SER B C 1
ATOM 1758 O O . SER B 1 103 ? 5.168 4.375 -4.242 1 75.44 103 SER B O 1
ATOM 1760 N N . VAL B 1 104 ? 3.656 5.852 -3.398 1 75.62 104 VAL B N 1
ATOM 1761 C CA . VAL B 1 104 ? 2.564 4.887 -3.305 1 75.62 104 VAL B CA 1
ATOM 1762 C C . VAL B 1 104 ? 1.298 5.48 -3.916 1 75.62 104 VAL B C 1
ATOM 1764 O O . VAL B 1 104 ? 0.92 6.613 -3.6 1 75.62 104 VAL B O 1
ATOM 1767 N N . ASP B 1 105 ? 0.676 4.715 -4.848 1 77 105 ASP B N 1
ATOM 1768 C CA . ASP B 1 105 ? -0.582 5.129 -5.461 1 77 105 ASP B CA 1
ATOM 1769 C C . ASP B 1 105 ? -1.693 4.125 -5.164 1 77 105 ASP B C 1
ATOM 1771 O O . ASP B 1 105 ? -1.52 2.92 -5.363 1 77 105 ASP B O 1
ATOM 1775 N N . VAL B 1 106 ? -2.766 4.668 -4.5 1 71.19 106 VAL B N 1
ATOM 1776 C CA . VAL B 1 106 ? -3.939 3.85 -4.207 1 71.19 106 VAL B CA 1
ATOM 1777 C C . VAL B 1 106 ? -5.137 4.355 -5.012 1 71.19 106 VAL B C 1
ATOM 1779 O O . VAL B 1 106 ? -5.457 5.547 -4.973 1 71.19 106 VAL B O 1
ATOM 1782 N N . VAL B 1 107 ? -5.562 3.441 -5.844 1 68.94 107 VAL B N 1
ATOM 1783 C CA . VAL B 1 107 ? -6.684 3.826 -6.695 1 68.94 107 VAL B CA 1
ATOM 1784 C C . VAL B 1 107 ? -7.883 2.924 -6.41 1 68.94 107 VAL B C 1
ATOM 1786 O O . VAL B 1 107 ? -7.738 1.705 -6.297 1 68.94 107 VAL B O 1
#

Sequence (214 aa):
NDPELQVDFHISPDEKSDIAFHFRVYFGRLVVMNTRQSGKWENEVKSSTMPFEDGKPFDLRILVLHNEYQVIVNRQYCYSFAHRIQPSSVQMVQVWRDIRLTSVDVVNDPELQVDFHISPDEKSDIAFHFRVYFGRLVVMNTRQSGKWENEVKSSTMPFEDGKPFDLRILVLHNEYQVIVNRQYCYSFAHRIQPSSVQMVQVWRDIRLTSVDVV

Radius of gyration: 16.75 Å; Cα contacts (8 Å, |Δi|>4): 539; chains: 2; bounding box: 38×44×40 Å

Solvent-accessible surface area (backbone atoms only — not comparable to full-atom values): 11547 Å² total; per-residue (Å²): 134,79,58,46,33,36,39,37,31,16,48,34,88,45,89,83,41,41,25,48,39,35,42,36,31,31,78,81,60,36,32,42,34,36,32,30,54,93,84,34,75,57,79,71,46,74,40,66,79,58,93,58,50,89,95,50,89,62,40,38,34,42,37,60,51,97,63,27,40,37,34,28,49,70,89,34,86,73,47,77,45,70,62,83,43,70,72,87,48,45,27,19,40,38,38,40,37,75,54,90,74,47,32,43,33,46,52,134,78,59,44,32,36,38,38,32,16,48,35,89,44,88,83,41,38,26,47,40,34,41,36,33,32,75,80,61,35,33,42,35,36,32,30,54,90,85,34,74,58,79,71,45,73,42,66,79,58,92,56,52,89,96,50,90,61,38,38,35,40,37,58,51,97,64,28,39,39,34,27,49,71,89,33,88,73,48,74,44,69,61,83,40,69,71,88,48,44,24,20,38,39,37,38,36,76,54,90,72,47,33,44,32,47,52

pLDDT: mean 90.57, std 7.92, range [64.06, 98.62]